Protein AF-A0A9D5CTL7-F1 (afdb_monomer)

Nearest PDB structures (foldseek):
  1ofd-assembly2_B  TM=9.589E-01  e=4.925E-21  Synechocystis sp. PCC 6803
  7mfm-assembly1_G  TM=9.501E-01  e=2.896E-15  Bacillus subtilis
  1ea0-assembly2_B  TM=9.474E-01  e=5.643E-15  Azospirillum brasilense
  6s6s-assembly1_C  TM=9.320E-01  e=2.451E-15  Azospirillum brasilense
  6s6u-assembly1_A  TM=9.274E-01  e=5.049E-15  Azospirillum brasilense

Organism: NCBI:txid325984

pLDDT: mean 92.44, std 8.24, range [33.03, 98.62]

Sequence (257 aa):
MWLVITKTFKNEGVEVLGWRPVPVNTNVVGYYAKETMPNIQQVLVKVPKEENADDIERELYICRKLVEKASKSEVWQDELYFCSLSNQTIVYKGMLRSEVLGQFYLDLKNDLYTSAFAIYHRRYSTNTSPRWPLAQPMRLLGHNGEINTIQGNLNWMQSREATIKSPVWRGRENEIRPYGNPKASDSANLDSAAELLLRSGRSPAEALMLLVPEAYKNHPTLLIKYPEIVDFYDYYKGQMEAWDGPALLLFSISWNS

Secondary structure (DSSP, 8-state):
-HHHHHHHHHHTT-EEEEEEE--B-GGGS-HHHHHTPPP-EEEEEE----SSHHHHHHHHHHHHHHHHHHGGGSTTGGG---S---SS------SS-GGGHHHHBGGGGSTT---S---------S-SS--GGGSS--SSEEEEE--TTHHHHHHHHHHHTTT---GGGTT-TTTS--S--TTS-HHHHHHHHHHHHHHTT--HHHHHHHHS----TT-HHHHHH-HHHHHHHHHHTTTS----SSEEEEE------

Structure (mmCIF, N/CA/C/O backbone):
data_AF-A0A9D5CTL7-F1
#
_entry.id   AF-A0A9D5CTL7-F1
#
loop_
_atom_site.group_PDB
_atom_site.id
_atom_site.type_symbol
_atom_site.label_atom_id
_atom_site.label_alt_id
_atom_site.label_comp_id
_atom_site.label_asym_id
_atom_site.label_entity_id
_atom_site.label_seq_id
_atom_site.pdbx_PDB_ins_code
_atom_site.Cartn_x
_atom_site.Cartn_y
_atom_site.Cartn_z
_atom_site.occupancy
_atom_site.B_iso_or_equiv
_atom_site.auth_seq_id
_atom_site.auth_comp_id
_atom_site.auth_asym_id
_atom_site.auth_atom_id
_atom_site.pdbx_PDB_model_num
ATOM 1 N N . MET A 1 1 ? -5.549 9.317 18.597 1.00 92.81 1 MET A N 1
ATOM 2 C CA . MET A 1 1 ? -5.706 8.638 17.290 1.00 92.81 1 MET A CA 1
ATOM 3 C C . MET A 1 1 ? -6.994 9.023 16.554 1.00 92.81 1 MET A C 1
ATOM 5 O O . MET A 1 1 ? -6.895 9.813 15.626 1.00 92.81 1 MET A O 1
ATOM 9 N N . TRP A 1 2 ? -8.189 8.562 16.960 1.00 94.38 2 TRP A N 1
ATOM 10 C CA . TRP A 1 2 ? -9.452 8.818 16.228 1.00 94.38 2 TRP A CA 1
ATOM 11 C C . TRP A 1 2 ? -9.722 10.286 15.886 1.00 94.38 2 TRP A C 1
ATOM 13 O O . TRP A 1 2 ? -10.087 10.588 14.758 1.00 94.38 2 TRP A O 1
ATOM 23 N N . LEU A 1 3 ? -9.482 11.204 16.827 1.00 95.00 3 LEU A N 1
ATOM 24 C CA . LEU A 1 3 ? -9.669 12.640 16.600 1.00 95.00 3 LEU A CA 1
ATOM 25 C C . LEU A 1 3 ? -8.808 13.184 15.453 1.00 95.00 3 LEU A C 1
ATOM 27 O O . LEU A 1 3 ? -9.296 14.004 14.683 1.00 95.00 3 LEU A O 1
ATOM 31 N N . VAL A 1 4 ? -7.560 12.719 15.318 1.00 96.81 4 VAL A N 1
ATOM 32 C CA . VAL A 1 4 ? -6.673 13.130 14.218 1.00 96.81 4 VAL A CA 1
ATOM 33 C C . VAL A 1 4 ? -7.237 12.637 12.892 1.00 96.81 4 VAL A C 1
ATOM 35 O O . VAL A 1 4 ? -7.364 13.423 11.963 1.00 96.81 4 VAL A O 1
ATOM 38 N N . ILE A 1 5 ? -7.657 11.370 12.830 1.00 97.38 5 ILE A N 1
ATOM 39 C CA . ILE A 1 5 ? -8.213 10.775 11.608 1.00 97.38 5 ILE A CA 1
ATOM 40 C C . ILE A 1 5 ? -9.498 11.499 11.195 1.00 97.38 5 ILE A C 1
ATOM 42 O O . ILE A 1 5 ? -9.590 11.999 10.078 1.00 97.38 5 ILE A O 1
ATOM 46 N N . THR A 1 6 ? -10.458 11.632 12.113 1.00 97.75 6 THR A N 1
ATOM 4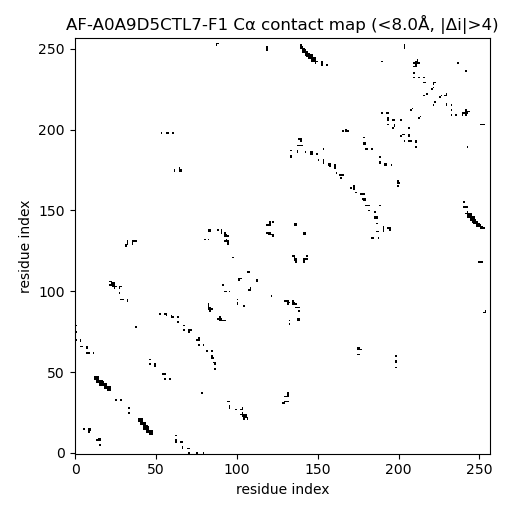7 C CA . THR A 1 6 ? -11.739 12.299 11.846 1.00 97.75 6 THR A CA 1
ATOM 48 C C . THR A 1 6 ? -11.553 13.767 11.468 1.00 97.75 6 THR A C 1
ATOM 50 O O . THR A 1 6 ? -12.227 14.248 10.561 1.00 97.75 6 THR A O 1
ATOM 53 N N . LYS A 1 7 ? -10.642 14.494 12.132 1.00 97.62 7 LYS A N 1
ATOM 54 C CA . LYS A 1 7 ? -10.359 15.898 11.805 1.00 97.62 7 LYS A CA 1
ATOM 55 C C . LYS A 1 7 ? -9.747 16.031 10.413 1.00 97.62 7 LYS A C 1
ATOM 57 O O . LYS A 1 7 ? -10.191 16.888 9.657 1.00 97.62 7 LYS A O 1
ATOM 62 N N . THR A 1 8 ? -8.763 15.197 10.079 1.00 97.56 8 THR A N 1
ATOM 63 C CA . THR A 1 8 ? -8.140 15.212 8.753 1.00 97.56 8 THR A CA 1
ATOM 64 C C . THR A 1 8 ? -9.165 14.890 7.674 1.00 97.56 8 THR A C 1
ATOM 66 O O . THR A 1 8 ? -9.314 15.677 6.752 1.00 97.56 8 THR A O 1
ATOM 69 N N . PHE A 1 9 ? -9.945 13.816 7.825 1.00 97.56 9 PHE A N 1
ATOM 70 C CA . PHE A 1 9 ? -10.954 13.438 6.828 1.00 97.56 9 PHE A CA 1
ATOM 71 C C . PHE A 1 9 ? -12.006 14.536 6.647 1.00 97.56 9 PHE A C 1
ATOM 73 O O . PHE A 1 9 ? -12.317 14.907 5.522 1.00 97.56 9 PHE A O 1
ATOM 80 N N . LYS A 1 10 ? -12.473 15.147 7.743 1.00 96.75 10 LYS A N 1
ATOM 81 C CA . LYS A 1 10 ? -13.414 16.271 7.678 1.00 96.75 10 LYS A CA 1
ATOM 82 C C . LYS A 1 10 ? -12.852 17.473 6.910 1.00 96.75 10 LYS A C 1
ATOM 84 O O . LYS A 1 10 ? -13.604 18.117 6.186 1.00 96.75 10 LYS A O 1
ATOM 89 N N . ASN A 1 11 ? -11.566 17.789 7.074 1.00 96.25 11 ASN A N 1
ATOM 90 C CA . ASN A 1 11 ? -10.921 18.883 6.339 1.00 96.25 11 ASN A CA 1
ATOM 91 C C . ASN A 1 11 ? -10.836 18.600 4.832 1.00 96.25 11 ASN A C 1
ATOM 93 O O . ASN A 1 11 ? -10.922 19.534 4.044 1.00 96.25 11 ASN A O 1
ATOM 97 N N . GLU A 1 12 ? -10.734 17.325 4.458 1.00 95.25 12 GLU A N 1
ATOM 98 C CA . GLU A 1 12 ? -10.764 16.847 3.070 1.00 95.25 12 GLU A CA 1
ATOM 99 C C . GLU A 1 12 ? -12.192 16.633 2.533 1.00 95.25 12 GLU A C 1
ATOM 101 O O . GLU A 1 12 ? -12.392 16.128 1.434 1.00 95.25 12 GLU A O 1
ATOM 106 N N . GLY A 1 13 ? -13.225 16.988 3.306 1.00 95.12 13 GLY A N 1
ATOM 107 C CA . GLY A 1 13 ? -14.622 16.772 2.921 1.00 95.12 13 GLY A CA 1
ATOM 108 C C . GLY A 1 13 ? -15.083 15.310 2.983 1.00 95.12 13 GLY A C 1
ATOM 109 O O . GLY A 1 13 ? -16.226 15.026 2.632 1.00 95.12 13 GLY A O 1
ATOM 110 N N . VAL A 1 14 ? -14.239 14.394 3.468 1.00 96.56 14 VAL A N 1
ATOM 111 C CA . VAL A 1 14 ? -14.562 12.979 3.683 1.00 96.56 14 VAL A CA 1
ATOM 112 C C . VAL A 1 14 ? -15.314 12.813 5.006 1.00 96.56 14 VAL A C 1
ATOM 114 O O . VAL A 1 14 ? -14.811 13.107 6.094 1.00 96.56 14 VAL A O 1
ATOM 117 N N . GLU A 1 15 ? -16.544 12.314 4.927 1.00 96.38 15 GLU A N 1
ATOM 118 C CA . GLU A 1 15 ? -17.406 12.094 6.086 1.00 96.38 15 GLU A CA 1
ATOM 119 C C . GLU A 1 15 ? -17.090 10.740 6.736 1.00 96.38 15 GLU A C 1
ATOM 121 O O . GLU A 1 15 ? -17.144 9.695 6.089 1.00 96.38 15 GLU A O 1
ATOM 126 N N . VAL A 1 16 ? -16.789 10.738 8.036 1.00 97.94 16 VAL A N 1
ATOM 127 C CA . VAL A 1 16 ? -16.662 9.501 8.820 1.00 97.94 16 VAL A CA 1
ATOM 128 C C . VAL A 1 16 ? -18.053 9.048 9.255 1.00 97.94 16 VAL A C 1
ATOM 130 O O . VAL A 1 16 ? -18.669 9.681 10.108 1.00 97.94 16 VAL A O 1
ATOM 133 N N . LEU A 1 17 ? -18.518 7.928 8.703 1.00 97.81 17 LEU A N 1
ATOM 134 C CA . LEU A 1 17 ? -19.814 7.324 9.029 1.00 97.81 17 LEU A CA 1
ATOM 135 C C . LEU A 1 17 ? -19.770 6.563 10.356 1.00 97.81 17 LEU A C 1
ATOM 137 O O . LEU A 1 17 ? -20.762 6.492 11.078 1.00 97.81 17 LEU A O 1
ATOM 141 N N . GLY A 1 18 ? -18.619 5.974 10.681 1.00 97.75 18 GLY A N 1
ATOM 142 C CA . GLY A 1 18 ? -18.452 5.241 11.925 1.00 97.75 18 GLY A CA 1
ATOM 143 C C . GLY A 1 18 ? -17.163 4.440 12.003 1.00 97.75 18 GLY A C 1
ATOM 144 O O . GLY A 1 18 ? -16.413 4.308 11.035 1.00 97.75 18 GLY A O 1
ATOM 145 N N . TRP A 1 19 ? -16.937 3.889 13.192 1.00 98.31 19 TRP A N 1
ATOM 146 C CA . TRP A 1 19 ? -15.825 3.002 13.502 1.00 98.31 19 TRP A CA 1
ATOM 147 C C . TRP A 1 19 ? -16.377 1.638 13.887 1.00 98.31 19 TRP A C 1
ATOM 149 O O . TRP A 1 19 ? -17.253 1.537 14.746 1.00 98.31 19 TRP A O 1
ATOM 159 N N . ARG A 1 20 ? -15.862 0.593 13.249 1.00 98.38 20 ARG A N 1
ATOM 160 C CA . ARG A 1 20 ? -16.235 -0.793 13.504 1.00 98.38 20 ARG A CA 1
ATOM 161 C C . ARG A 1 20 ? -15.033 -1.532 14.092 1.00 98.38 20 ARG A C 1
ATOM 163 O O . ARG A 1 20 ? -14.054 -1.744 13.372 1.00 98.38 20 ARG A O 1
ATOM 170 N N . PRO A 1 21 ? -15.101 -1.980 15.356 1.00 98.44 21 PRO A N 1
ATOM 171 C CA . PRO A 1 21 ? -14.147 -2.947 15.877 1.00 98.44 21 PRO A CA 1
ATOM 172 C C . PRO A 1 21 ? -14.190 -4.217 15.032 1.00 98.44 21 PRO A C 1
ATOM 174 O O . PRO A 1 21 ? -15.265 -4.782 14.816 1.0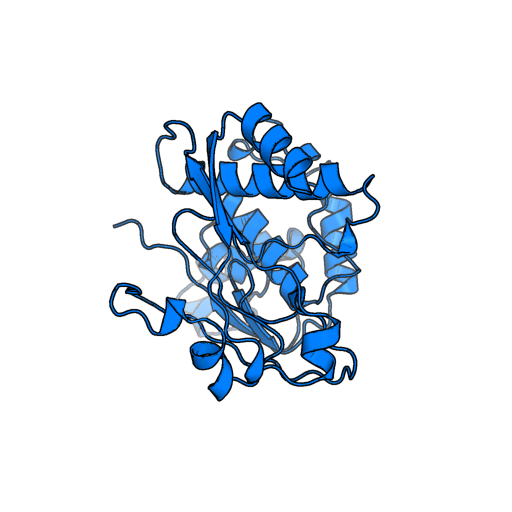0 98.44 21 PRO A O 1
ATOM 177 N N . VAL A 1 22 ? -13.037 -4.661 14.533 1.00 98.56 22 VAL A N 1
ATOM 178 C CA . VAL A 1 22 ? -12.978 -5.885 13.728 1.00 98.56 22 VAL A CA 1
ATOM 179 C C . VAL A 1 22 ? -13.146 -7.088 14.661 1.00 98.56 22 VAL A C 1
ATOM 181 O O . VAL A 1 22 ? -12.393 -7.203 15.632 1.00 98.56 22 VAL A O 1
ATOM 184 N N . PRO A 1 23 ? -14.110 -7.992 14.409 1.00 98.25 23 PRO A N 1
ATOM 185 C CA . PRO A 1 23 ? -14.325 -9.150 15.262 1.00 98.25 23 PRO A CA 1
ATOM 186 C C . PRO A 1 23 ? -13.158 -10.131 15.109 1.00 98.25 23 PRO A C 1
ATOM 188 O O . PRO A 1 23 ? -12.940 -10.717 14.043 1.00 98.25 23 PRO A O 1
ATOM 191 N N . VAL A 1 24 ? -12.403 -10.303 16.196 1.00 98.25 24 VAL A N 1
ATOM 192 C CA . VAL A 1 24 ? -11.202 -11.143 16.236 1.00 98.25 24 VAL A CA 1
ATOM 193 C C . VAL A 1 24 ? -11.238 -12.162 17.370 1.00 98.25 24 VAL A C 1
ATOM 195 O O . VAL A 1 24 ? -11.683 -11.868 18.477 1.00 98.25 24 VAL A O 1
ATOM 198 N N . ASN A 1 25 ? -10.713 -13.358 17.116 1.00 97.56 25 ASN A N 1
ATOM 199 C CA . ASN A 1 25 ? -10.473 -14.374 18.136 1.00 97.56 25 ASN A CA 1
ATOM 200 C C . ASN A 1 25 ? -9.014 -14.311 18.606 1.00 97.56 25 ASN A C 1
ATOM 202 O O . ASN A 1 25 ? -8.117 -14.841 17.956 1.00 97.56 25 ASN A O 1
ATOM 206 N N . THR A 1 26 ? -8.752 -13.692 19.755 1.00 96.50 26 THR A N 1
ATOM 207 C CA . THR A 1 26 ? -7.377 -13.526 20.262 1.00 96.50 26 THR A CA 1
ATOM 208 C C . THR A 1 26 ? -6.783 -14.794 20.882 1.00 96.50 26 THR A C 1
ATOM 210 O O . THR A 1 26 ? -5.581 -14.832 21.145 1.00 96.50 26 THR A O 1
ATOM 213 N N . ASN A 1 27 ? -7.579 -15.851 21.086 1.00 96.12 27 ASN A N 1
ATOM 214 C CA . ASN A 1 27 ? -7.114 -17.102 21.698 1.00 96.12 27 ASN A CA 1
ATOM 215 C C . ASN A 1 27 ? -6.183 -17.906 20.784 1.00 96.12 27 ASN A C 1
ATOM 217 O O . ASN A 1 27 ? -5.423 -18.741 21.263 1.00 96.12 27 ASN A O 1
ATOM 221 N N . VAL A 1 28 ? -6.222 -17.650 19.474 1.00 95.31 28 VAL A N 1
ATOM 222 C CA . VAL A 1 28 ? -5.369 -18.338 18.491 1.00 95.31 28 VAL A CA 1
ATOM 223 C C . VAL A 1 28 ? -4.045 -17.609 18.228 1.00 95.31 28 VAL A C 1
ATOM 225 O O . VAL A 1 28 ? -3.214 -18.084 17.452 1.00 95.31 28 VAL A O 1
ATOM 228 N N . VAL A 1 29 ? -3.833 -16.449 18.858 1.00 93.88 29 VAL A N 1
ATOM 229 C CA . VAL A 1 29 ? -2.634 -15.622 18.680 1.00 93.88 29 VAL A CA 1
ATOM 230 C C . VAL A 1 29 ? -1.527 -16.123 19.604 1.00 93.88 29 VAL A C 1
ATOM 232 O O . VAL A 1 29 ? -1.727 -16.265 20.808 1.00 93.88 29 VAL A O 1
ATOM 235 N N . GLY A 1 30 ? -0.340 -16.377 19.048 1.00 92.00 30 GLY A N 1
ATOM 236 C CA . GLY A 1 30 ? 0.824 -16.770 19.844 1.00 92.00 30 GLY A CA 1
ATOM 237 C C . GLY A 1 30 ? 1.272 -15.658 20.798 1.00 92.00 30 GLY A C 1
ATOM 238 O O . GLY A 1 30 ? 1.132 -14.480 20.474 1.00 92.00 30 GLY A O 1
ATOM 239 N N . TYR A 1 31 ? 1.858 -16.036 21.938 1.00 91.25 31 TYR A N 1
ATOM 240 C CA . TYR A 1 31 ? 2.246 -15.131 23.032 1.00 91.25 31 TYR A CA 1
ATOM 241 C C . TYR A 1 31 ? 2.927 -13.838 22.551 1.00 91.25 31 TYR A C 1
ATOM 243 O O . TYR A 1 31 ? 2.379 -12.755 22.722 1.00 91.25 31 TYR A O 1
ATOM 251 N N . TYR A 1 32 ? 4.053 -13.942 21.837 1.00 90.69 32 TYR A N 1
ATOM 252 C CA . TYR A 1 32 ? 4.797 -12.763 21.376 1.00 90.69 32 TYR A CA 1
ATOM 253 C C . TYR A 1 32 ? 4.019 -11.882 20.392 1.00 90.69 32 TYR A C 1
ATOM 255 O O . TYR A 1 32 ? 4.174 -10.667 20.403 1.00 90.69 32 TYR A O 1
ATOM 263 N N . ALA A 1 33 ? 3.185 -12.472 19.528 1.00 91.81 33 ALA A N 1
ATOM 264 C CA . ALA A 1 33 ? 2.356 -11.697 18.607 1.00 91.81 33 ALA A CA 1
ATOM 265 C C . ALA A 1 33 ? 1.232 -10.963 19.349 1.00 91.81 33 ALA A C 1
ATOM 267 O O . ALA A 1 33 ? 0.833 -9.882 18.923 1.00 91.81 33 ALA A O 1
ATOM 268 N N . LYS A 1 34 ? 0.743 -11.535 20.455 1.00 93.94 34 LYS A N 1
ATOM 269 C CA . LYS A 1 34 ? -0.285 -10.938 21.307 1.00 93.94 34 LYS A CA 1
ATOM 270 C C . LYS A 1 34 ? 0.237 -9.708 22.053 1.00 93.94 34 LYS A C 1
ATOM 272 O O . LYS A 1 34 ? -0.483 -8.721 22.115 1.00 93.94 34 LYS A O 1
ATOM 277 N N . GLU A 1 35 ? 1.489 -9.732 22.514 1.00 93.50 35 GLU A N 1
ATOM 278 C CA . GLU A 1 35 ? 2.142 -8.590 23.183 1.00 93.50 35 GLU A CA 1
ATOM 279 C C . GLU A 1 35 ? 2.210 -7.330 22.305 1.00 93.50 35 GLU A C 1
ATOM 281 O O . GLU A 1 35 ? 2.133 -6.215 22.808 1.00 93.50 35 GLU A O 1
ATOM 286 N N . THR A 1 36 ? 2.337 -7.494 20.984 1.00 93.00 36 THR A N 1
ATOM 287 C CA . THR A 1 36 ? 2.395 -6.375 20.025 1.00 93.00 36 THR A CA 1
ATOM 288 C C . THR A 1 36 ? 1.118 -6.219 19.202 1.00 93.00 36 THR A C 1
ATOM 290 O O . THR A 1 36 ? 1.118 -5.511 18.191 1.00 93.00 36 THR A O 1
ATOM 293 N N . MET A 1 37 ? 0.034 -6.903 19.590 1.00 95.25 37 MET A N 1
ATOM 294 C CA . MET A 1 37 ? -1.223 -6.895 18.848 1.00 95.25 37 MET A CA 1
ATOM 295 C C . MET A 1 37 ? -1.875 -5.506 18.894 1.00 95.25 37 MET A C 1
ATOM 297 O O . MET A 1 37 ? -2.169 -5.010 19.982 1.00 95.25 37 MET A O 1
ATOM 301 N N . PRO A 1 38 ? -2.152 -4.881 17.734 1.00 96.00 38 PRO A N 1
ATOM 302 C CA . PRO A 1 38 ? -2.818 -3.590 17.706 1.00 96.00 38 PRO A CA 1
ATOM 303 C C . PRO A 1 38 ? -4.314 -3.732 18.007 1.00 96.00 38 PRO A C 1
ATOM 305 O O . PRO A 1 38 ? -4.916 -4.793 17.821 1.00 96.00 38 PRO A O 1
ATOM 308 N N . ASN A 1 39 ? -4.944 -2.620 18.381 1.00 96.38 39 ASN A N 1
ATOM 309 C CA . ASN A 1 39 ? -6.393 -2.501 18.282 1.00 96.38 39 ASN A CA 1
ATOM 310 C C . ASN A 1 39 ? -6.785 -2.381 16.799 1.00 96.38 39 ASN A C 1
ATOM 312 O O . ASN A 1 39 ? -6.400 -1.422 16.130 1.00 96.38 39 ASN A O 1
ATOM 316 N N . ILE A 1 40 ? -7.536 -3.356 16.285 1.00 98.31 40 ILE A N 1
ATOM 317 C CA . ILE A 1 40 ? -7.899 -3.433 14.867 1.00 98.31 40 ILE A CA 1
ATOM 318 C C . ILE A 1 40 ? -9.305 -2.864 14.677 1.00 98.31 40 ILE A C 1
ATOM 320 O O . ILE A 1 40 ? -10.294 -3.403 15.176 1.00 98.31 40 ILE A O 1
ATOM 324 N N . GLN A 1 41 ? -9.387 -1.767 13.931 1.00 98.19 41 GLN A N 1
ATOM 325 C CA . GLN A 1 41 ? -10.620 -1.032 13.669 1.00 98.19 41 GLN A CA 1
ATOM 326 C C . GLN A 1 41 ? -10.763 -0.784 12.167 1.00 98.19 41 GLN A C 1
ATOM 328 O O . GLN A 1 41 ? -9.777 -0.533 11.475 1.00 98.19 41 GLN A O 1
ATOM 333 N N . GLN A 1 42 ? -11.997 -0.805 11.678 1.00 98.62 42 GLN A N 1
ATOM 334 C CA . GLN A 1 42 ? -12.367 -0.315 10.355 1.00 98.62 42 GLN A CA 1
ATOM 335 C C . GLN A 1 42 ? -13.019 1.054 10.497 1.00 98.62 42 GLN A C 1
ATOM 337 O O . GLN A 1 42 ? -13.922 1.233 11.313 1.00 98.62 42 GLN A O 1
ATOM 342 N N . VAL A 1 43 ? -12.573 2.012 9.691 1.00 98.31 43 VAL A N 1
ATOM 343 C CA . VAL A 1 43 ? -13.262 3.291 9.522 1.00 98.31 43 VAL A CA 1
ATOM 344 C C . VAL A 1 43 ? -14.127 3.207 8.274 1.00 98.31 43 VAL A C 1
ATOM 346 O O . VAL A 1 43 ? -13.641 2.854 7.201 1.00 98.31 43 VAL A O 1
ATOM 349 N N . LEU A 1 44 ? -15.415 3.498 8.424 1.00 98.25 44 LEU A N 1
ATOM 350 C CA . LEU A 1 44 ? -16.349 3.608 7.313 1.00 98.25 44 LEU A CA 1
ATOM 351 C C . LEU A 1 44 ? -16.457 5.078 6.945 1.00 98.25 44 LEU A C 1
ATOM 353 O O . LEU A 1 44 ? -16.739 5.917 7.804 1.00 98.25 44 LEU A O 1
ATOM 357 N N . VAL A 1 45 ? -16.216 5.382 5.676 1.00 97.06 45 VAL A N 1
ATOM 358 C CA . VAL A 1 45 ? -16.200 6.754 5.182 1.00 97.06 45 VAL A CA 1
ATOM 359 C C . VAL A 1 45 ? -17.089 6.912 3.969 1.00 97.06 45 VAL A C 1
ATOM 361 O O . VAL A 1 45 ? -17.263 5.987 3.177 1.00 97.06 45 VAL A O 1
ATOM 364 N N . LYS A 1 46 ? -17.617 8.117 3.816 1.00 95.06 46 LYS A N 1
ATOM 365 C CA . LYS A 1 46 ? -18.275 8.578 2.609 1.00 95.06 46 LYS A CA 1
ATOM 366 C C . LYS A 1 46 ? -17.407 9.669 2.004 1.00 95.06 46 LYS A C 1
ATOM 368 O O . LYS A 1 46 ? -17.245 10.744 2.579 1.00 95.06 46 LYS A O 1
ATOM 373 N N . VAL A 1 47 ? -16.836 9.358 0.851 1.00 92.44 47 VAL A N 1
ATOM 374 C CA . VAL A 1 47 ? -16.116 10.331 0.030 1.00 92.44 47 VAL A CA 1
ATOM 375 C C . VAL A 1 47 ? -17.169 11.178 -0.701 1.00 92.44 47 VAL A C 1
ATOM 377 O O . VAL A 1 47 ? -18.202 10.625 -1.107 1.00 92.44 47 VAL A O 1
ATOM 380 N N . PRO A 1 48 ? -16.989 12.508 -0.814 1.00 83.50 48 PRO A N 1
ATOM 381 C CA . PRO A 1 48 ? -17.865 13.352 -1.620 1.00 83.50 48 PRO A CA 1
ATOM 382 C C . PRO A 1 48 ? -17.925 12.836 -3.063 1.00 83.50 48 PRO A C 1
ATOM 384 O O . PRO A 1 48 ? -17.146 11.979 -3.468 1.00 83.50 48 PRO A O 1
ATOM 387 N N . LYS A 1 49 ? -18.927 13.286 -3.820 1.00 71.06 49 LYS A N 1
ATOM 388 C CA . LYS A 1 49 ? -19.239 12.732 -5.141 1.00 71.06 49 LYS A CA 1
ATOM 389 C C . LYS A 1 49 ? -18.108 13.035 -6.138 1.00 71.06 49 LYS A C 1
ATOM 391 O O . LYS A 1 49 ? -18.151 14.058 -6.809 1.00 71.06 49 LYS A O 1
ATOM 396 N N . GLU A 1 50 ? -17.128 12.143 -6.204 1.00 71.81 50 GLU A N 1
ATOM 397 C CA . GLU A 1 50 ? -16.064 12.122 -7.206 1.00 71.81 50 GLU A CA 1
ATOM 398 C C . GLU A 1 50 ? -16.545 11.426 -8.487 1.00 71.81 50 GLU A C 1
ATOM 400 O O . GLU A 1 50 ? -17.503 10.645 -8.473 1.00 71.81 50 GLU A O 1
ATOM 405 N N . GLU A 1 51 ? -15.904 11.740 -9.611 1.00 70.25 51 GLU A N 1
ATOM 406 C CA . GLU A 1 51 ? -16.381 11.359 -10.945 1.00 70.25 51 GLU A CA 1
ATOM 407 C C . GLU A 1 51 ? -16.140 9.878 -11.272 1.00 70.25 51 GLU A C 1
ATOM 409 O O . GLU A 1 51 ? -16.940 9.267 -11.982 1.00 70.25 51 GLU A O 1
ATOM 414 N N . ASN A 1 52 ? -15.060 9.288 -10.750 1.00 85.44 52 ASN A N 1
ATOM 415 C CA . ASN A 1 52 ? -14.674 7.903 -11.021 1.00 85.44 52 ASN A CA 1
ATOM 416 C C . ASN A 1 52 ? -13.954 7.243 -9.827 1.00 85.44 52 ASN A C 1
ATOM 418 O O . ASN A 1 52 ? -13.620 7.877 -8.824 1.00 85.44 52 ASN A O 1
ATOM 422 N N . ALA A 1 53 ? -13.723 5.933 -9.939 1.00 87.62 53 ALA A N 1
ATOM 423 C CA . ALA A 1 53 ? -13.085 5.133 -8.898 1.00 87.62 53 ALA A CA 1
ATOM 424 C C . ALA A 1 53 ? -11.633 5.558 -8.602 1.00 87.62 53 ALA A C 1
ATOM 426 O O . ALA A 1 53 ? -11.214 5.504 -7.447 1.00 87.62 53 ALA A O 1
ATOM 427 N N . ASP A 1 54 ? -10.883 6.021 -9.605 1.00 88.69 54 ASP A N 1
ATOM 428 C CA . ASP A 1 54 ? -9.495 6.463 -9.425 1.00 88.69 54 ASP A CA 1
ATOM 429 C C . ASP A 1 54 ? -9.410 7.768 -8.628 1.00 88.69 54 ASP A C 1
ATOM 431 O O . ASP A 1 54 ? -8.491 7.938 -7.825 1.00 88.69 54 ASP A O 1
ATOM 435 N N . ASP A 1 55 ? -10.378 8.668 -8.804 1.00 90.56 55 ASP A N 1
ATOM 436 C CA . ASP A 1 55 ? -10.487 9.905 -8.032 1.00 90.56 55 ASP A CA 1
ATOM 437 C C . ASP A 1 55 ? -10.793 9.618 -6.559 1.00 90.56 55 ASP A C 1
ATOM 439 O O . ASP A 1 55 ? -10.105 10.145 -5.682 1.00 90.56 55 ASP A O 1
ATOM 443 N N . ILE A 1 56 ? -11.727 8.698 -6.282 1.00 93.44 56 ILE A N 1
ATOM 444 C CA . ILE A 1 56 ? -12.018 8.238 -4.913 1.00 93.44 56 ILE A CA 1
ATOM 445 C C . ILE A 1 56 ? -10.757 7.664 -4.266 1.00 93.44 56 ILE A C 1
ATOM 447 O O . ILE A 1 56 ? -10.406 8.009 -3.137 1.00 93.44 56 ILE A O 1
ATOM 451 N N . GLU A 1 57 ? -10.048 6.789 -4.972 1.00 93.88 57 GLU A N 1
ATOM 452 C CA . GLU A 1 57 ? -8.847 6.167 -4.436 1.00 93.88 57 GLU A CA 1
ATOM 453 C C . GLU A 1 57 ? -7.693 7.161 -4.237 1.00 93.88 57 GLU A C 1
ATOM 455 O O . GLU A 1 57 ? -6.903 7.015 -3.298 1.00 93.88 57 GLU A O 1
ATOM 460 N N . ARG A 1 58 ? -7.580 8.180 -5.097 1.00 93.88 58 ARG A N 1
ATOM 461 C CA . ARG A 1 58 ? -6.599 9.258 -4.939 1.00 93.88 58 ARG A CA 1
ATOM 462 C C . ARG A 1 58 ? -6.913 10.112 -3.718 1.00 93.88 58 ARG A C 1
ATOM 464 O O . ARG A 1 58 ? -5.991 10.435 -2.970 1.00 93.88 58 ARG A O 1
ATOM 471 N N . GLU A 1 59 ? -8.183 10.419 -3.480 1.00 94.56 59 GLU A N 1
ATOM 472 C CA . GLU A 1 59 ? -8.611 11.161 -2.294 1.00 94.56 59 GLU A CA 1
ATOM 473 C C . GLU A 1 59 ? -8.317 10.368 -1.011 1.00 94.56 59 GLU A C 1
ATOM 475 O O . GLU A 1 59 ? -7.699 10.876 -0.076 1.00 94.56 59 GLU A O 1
ATOM 480 N N . LEU A 1 60 ? -8.628 9.068 -0.993 1.00 96.44 60 LEU A N 1
ATOM 481 C CA . LEU A 1 60 ? -8.295 8.189 0.133 1.00 96.44 60 LEU A CA 1
ATOM 482 C C . LEU A 1 60 ? -6.777 8.056 0.351 1.00 96.44 60 LEU A C 1
ATOM 484 O O . LEU A 1 60 ? -6.317 8.041 1.498 1.00 96.44 60 LEU A O 1
ATOM 488 N N . TYR A 1 61 ? -5.982 8.017 -0.724 1.00 96.69 61 TYR A N 1
ATOM 489 C CA . TYR A 1 61 ? -4.521 8.072 -0.640 1.00 96.69 61 TYR A CA 1
ATOM 490 C C . TYR A 1 61 ? -4.049 9.372 0.027 1.00 96.69 61 TYR A C 1
ATOM 492 O O . TYR A 1 61 ? -3.280 9.313 0.989 1.00 96.69 61 TYR A O 1
ATOM 500 N N . ILE A 1 62 ? -4.546 10.532 -0.417 1.00 96.75 62 ILE A N 1
ATOM 501 C CA . ILE A 1 62 ? -4.195 11.840 0.153 1.00 96.75 62 ILE A CA 1
ATOM 502 C C . ILE A 1 62 ? -4.588 11.905 1.630 1.00 96.75 62 ILE A C 1
ATOM 504 O O . ILE A 1 62 ? -3.738 12.193 2.476 1.00 96.75 62 ILE A O 1
ATOM 508 N N . CYS A 1 63 ? -5.828 11.545 1.959 1.00 97.19 63 CYS A N 1
ATOM 509 C CA . CYS A 1 63 ? -6.326 11.464 3.328 1.00 97.19 63 CYS A CA 1
ATOM 510 C C . CYS A 1 63 ? -5.397 10.629 4.222 1.00 97.19 63 CYS A C 1
ATOM 512 O O . CYS A 1 63 ? -5.012 11.067 5.309 1.00 97.19 63 CYS A O 1
ATOM 514 N N . ARG A 1 64 ? -4.971 9.445 3.761 1.00 97.31 64 ARG A N 1
ATOM 515 C CA . ARG A 1 64 ? -4.029 8.598 4.506 1.00 97.31 64 ARG A CA 1
ATOM 516 C C . ARG A 1 64 ? -2.673 9.278 4.701 1.00 97.31 64 ARG A C 1
ATOM 518 O O . ARG A 1 64 ? -2.174 9.287 5.827 1.00 97.31 64 ARG A O 1
ATOM 525 N N . LYS A 1 65 ? -2.090 9.881 3.658 1.00 97.31 65 LYS A N 1
ATOM 526 C CA . LYS A 1 65 ? -0.808 10.608 3.761 1.00 97.31 65 LYS A CA 1
ATOM 527 C C . LYS A 1 65 ? -0.894 11.795 4.723 1.00 97.31 65 LYS A C 1
ATOM 529 O O . LYS A 1 65 ? 0.025 12.015 5.512 1.00 97.31 65 LYS A O 1
ATOM 534 N N . LEU A 1 66 ? -2.005 12.525 4.715 1.00 97.50 66 LEU A N 1
ATOM 535 C CA . LEU A 1 66 ? -2.241 13.641 5.627 1.00 97.50 66 LEU A CA 1
ATOM 536 C C . LEU A 1 66 ? -2.393 13.185 7.075 1.00 97.50 66 LEU A C 1
ATOM 538 O O . LEU A 1 66 ? -1.856 13.834 7.970 1.00 97.50 66 LEU A O 1
ATOM 542 N N . VAL A 1 67 ? -3.071 12.061 7.320 1.00 97.69 67 VAL A N 1
ATOM 543 C CA . VAL A 1 67 ? -3.141 11.468 8.660 1.00 97.69 67 VAL A CA 1
ATOM 544 C C . VAL A 1 67 ? -1.751 11.032 9.127 1.00 97.69 67 VAL A C 1
ATOM 546 O O . VAL A 1 67 ? -1.364 11.393 10.235 1.00 97.69 67 VAL A O 1
ATOM 549 N N . GLU A 1 68 ? -0.982 10.322 8.292 1.00 95.25 68 GLU A N 1
ATOM 550 C CA . GLU A 1 68 ? 0.405 9.919 8.594 1.00 95.25 68 GLU A CA 1
ATOM 551 C C . GLU A 1 68 ? 1.292 11.134 8.922 1.00 95.25 68 GLU A C 1
ATOM 553 O O . GLU A 1 68 ? 2.157 11.082 9.797 1.00 95.25 68 GLU A O 1
ATOM 558 N N . LYS A 1 69 ? 1.088 12.257 8.224 1.00 95.19 69 LYS A N 1
ATOM 559 C CA . LYS A 1 69 ? 1.811 13.508 8.468 1.00 95.19 69 LYS A CA 1
ATOM 560 C C . LYS A 1 69 ? 1.369 14.175 9.770 1.00 95.19 69 LYS A C 1
ATOM 562 O O . LYS A 1 69 ? 2.225 14.598 10.543 1.00 95.19 69 LYS A O 1
ATOM 567 N N . ALA A 1 70 ? 0.063 14.248 10.017 1.00 95.62 70 ALA A N 1
ATOM 568 C CA . ALA A 1 70 ? -0.511 14.836 11.223 1.00 95.62 70 ALA A CA 1
ATOM 569 C C . ALA A 1 70 ? -0.173 14.028 12.484 1.00 95.62 70 ALA A C 1
ATOM 571 O O . ALA A 1 70 ? -0.033 14.609 13.554 1.00 95.62 70 ALA A O 1
ATOM 572 N N . SER A 1 71 ? 0.018 12.709 12.370 1.00 95.44 71 SER A N 1
ATOM 573 C CA . SER A 1 71 ? 0.408 11.874 13.506 1.00 95.44 71 SER A CA 1
ATOM 574 C C . SER A 1 71 ? 1.865 12.053 13.930 1.00 95.44 71 SER A C 1
ATOM 576 O O . SER A 1 71 ? 2.209 11.608 15.012 1.00 95.44 71 SER A O 1
ATOM 578 N N . LYS A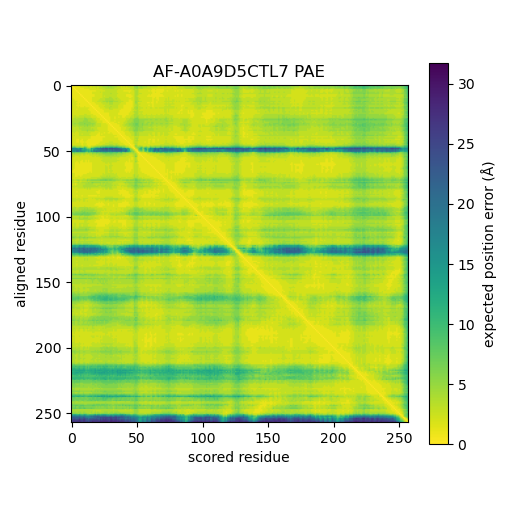 1 72 ? 2.737 12.706 13.145 1.00 92.62 72 LYS A N 1
ATOM 579 C CA . LYS A 1 72 ? 4.172 12.835 13.485 1.00 92.62 72 LYS A CA 1
ATOM 580 C C . LYS A 1 72 ? 4.446 13.549 14.812 1.00 92.62 72 LYS A C 1
ATOM 582 O O . LYS A 1 72 ? 5.482 13.315 15.427 1.00 92.62 72 LYS A O 1
ATOM 587 N N . SER A 1 73 ? 3.548 14.438 15.235 1.00 92.12 73 SER A N 1
ATOM 588 C CA . SER A 1 73 ? 3.634 15.142 16.521 1.00 92.12 73 SER A CA 1
ATOM 589 C C . SER A 1 73 ? 3.039 14.354 17.690 1.00 92.12 73 SER A C 1
ATOM 591 O O . SER A 1 73 ? 3.060 14.830 18.821 1.00 92.12 73 SER A O 1
ATOM 593 N N . GLU A 1 74 ? 2.478 13.175 17.434 1.00 96.06 74 GLU A N 1
ATOM 594 C CA . GLU A 1 74 ? 1.740 12.393 18.415 1.00 96.06 74 GLU A CA 1
ATOM 595 C C . GLU A 1 74 ? 2.621 11.304 19.036 1.00 96.06 74 GLU A C 1
ATOM 597 O O . GLU A 1 74 ? 3.393 10.631 18.354 1.00 96.06 74 GLU A O 1
ATOM 602 N N . VAL A 1 75 ? 2.454 11.066 20.338 1.00 95.50 75 VAL A N 1
ATOM 603 C CA . VAL A 1 75 ? 3.216 10.034 21.071 1.00 95.50 75 VAL A CA 1
ATOM 604 C C . VAL A 1 75 ? 2.947 8.611 20.569 1.00 95.50 75 VAL A C 1
ATOM 606 O O . VAL A 1 75 ? 3.806 7.746 20.677 1.00 95.50 75 VAL A O 1
ATOM 609 N N . TRP A 1 76 ? 1.771 8.382 19.983 1.00 94.25 76 TRP A N 1
ATOM 610 C CA . TRP A 1 76 ? 1.307 7.092 19.467 1.00 94.25 76 TRP A CA 1
ATOM 611 C C . TRP A 1 76 ? 1.603 6.905 17.966 1.00 94.25 76 TRP A C 1
ATOM 613 O O . TRP A 1 76 ? 1.064 5.992 17.345 1.00 94.25 76 TRP A O 1
ATOM 623 N N . GLN A 1 77 ? 2.427 7.762 17.345 1.00 93.12 77 GLN A N 1
ATOM 624 C CA . GLN A 1 77 ? 2.649 7.750 15.889 1.00 93.12 77 GLN A CA 1
ATOM 625 C C . GLN A 1 77 ? 3.081 6.385 15.334 1.00 93.12 77 GLN A C 1
ATOM 627 O O . GLN A 1 77 ? 2.619 5.983 14.270 1.00 93.12 77 GLN A O 1
ATOM 632 N N . ASP A 1 78 ? 3.932 5.662 16.068 1.00 90.00 78 ASP A N 1
ATOM 633 C CA . ASP A 1 78 ? 4.486 4.374 15.640 1.00 90.00 78 ASP A CA 1
ATOM 634 C C . ASP A 1 78 ? 3.483 3.213 15.817 1.00 90.00 78 ASP A C 1
ATOM 636 O O . ASP A 1 78 ? 3.729 2.104 15.337 1.00 90.00 78 ASP A O 1
ATOM 640 N N . GLU A 1 79 ? 2.344 3.464 16.474 1.00 92.12 79 GLU A N 1
ATOM 641 C CA . GLU A 1 79 ? 1.244 2.510 16.669 1.00 92.12 79 GLU A CA 1
ATOM 642 C C . GLU A 1 79 ? 0.171 2.616 15.574 1.00 92.12 79 GLU A C 1
ATOM 644 O O . GLU A 1 79 ? -0.629 1.696 15.390 1.00 92.12 79 GLU A O 1
ATOM 649 N N . LEU A 1 80 ? 0.138 3.727 14.828 1.00 95.25 80 LEU A N 1
ATOM 650 C CA . LEU A 1 80 ? -0.818 3.934 13.746 1.00 95.25 80 LEU A CA 1
ATOM 651 C C . LEU A 1 80 ? -0.332 3.266 12.454 1.00 95.25 80 LEU A C 1
ATOM 653 O O . LEU A 1 80 ? 0.727 3.591 11.920 1.00 95.25 80 LEU A O 1
ATOM 657 N N . TYR A 1 81 ? -1.166 2.400 11.880 1.00 95.88 81 TYR A N 1
ATOM 658 C CA . TYR A 1 81 ? -0.912 1.829 10.563 1.00 95.88 81 TYR A CA 1
ATOM 659 C C . TYR A 1 81 ? -2.210 1.532 9.811 1.00 95.88 81 TYR A C 1
ATOM 661 O O . TYR A 1 81 ? -3.068 0.794 10.290 1.00 95.88 81 TYR A O 1
ATOM 669 N N . PHE A 1 82 ? -2.323 2.055 8.591 1.00 97.19 82 PHE A N 1
ATOM 670 C CA . PHE A 1 82 ? -3.385 1.681 7.660 1.00 97.19 82 PHE A CA 1
ATOM 671 C C . PHE A 1 82 ? -2.928 0.492 6.809 1.00 97.19 82 PHE A C 1
ATOM 673 O O . PHE A 1 82 ? -2.040 0.640 5.959 1.00 97.19 82 PHE A O 1
ATOM 680 N N . CYS A 1 83 ? -3.549 -0.675 7.015 1.00 97.62 83 CYS A N 1
ATOM 681 C CA . CYS A 1 83 ? -3.370 -1.842 6.143 1.00 97.62 83 CYS A CA 1
ATOM 682 C C . CYS A 1 83 ? -3.868 -1.551 4.726 1.00 97.62 83 CYS A C 1
ATOM 684 O O . CYS A 1 83 ? -3.179 -1.859 3.762 1.00 97.62 83 CYS A O 1
ATOM 686 N N . SER A 1 84 ? -5.030 -0.912 4.633 1.00 97.56 84 SER A N 1
ATOM 687 C CA . SER A 1 84 ? -5.674 -0.445 3.410 1.00 97.56 84 SER A CA 1
ATOM 688 C C . SER A 1 84 ? -6.624 0.702 3.764 1.00 97.56 84 SER A C 1
ATOM 690 O O . SER A 1 84 ? -7.153 0.747 4.876 1.00 97.56 84 SER A O 1
ATOM 692 N N . LEU A 1 85 ? -6.845 1.617 2.825 1.00 97.38 85 LEU A N 1
ATOM 693 C CA . LEU A 1 85 ? -7.919 2.609 2.864 1.00 97.38 85 LEU A CA 1
ATOM 694 C C . LEU A 1 85 ? -8.353 2.824 1.413 1.00 97.38 85 LEU A C 1
ATOM 696 O O . LEU A 1 85 ? -7.669 3.517 0.669 1.00 97.38 85 LEU A O 1
ATOM 700 N N . SER A 1 86 ? -9.405 2.120 1.005 1.00 95.62 86 SER A N 1
ATOM 701 C CA . SER A 1 86 ? -9.825 1.983 -0.391 1.00 95.62 86 SER A CA 1
ATOM 702 C C . SER A 1 86 ? -11.316 1.637 -0.447 1.00 95.62 86 SER A C 1
ATOM 704 O O . SER A 1 86 ? -11.845 1.050 0.501 1.00 95.62 86 SER A O 1
ATOM 706 N N . ASN A 1 87 ? -11.987 1.990 -1.546 1.00 92.75 87 ASN A N 1
ATOM 707 C CA . ASN A 1 87 ? -13.355 1.555 -1.839 1.00 92.75 87 ASN A CA 1
ATOM 708 C C . ASN A 1 87 ? -13.417 0.207 -2.586 1.00 92.75 87 ASN A C 1
ATOM 710 O O . ASN A 1 87 ? -14.504 -0.334 -2.768 1.00 92.75 87 ASN A O 1
ATOM 714 N N . GLN A 1 88 ? -12.270 -0.332 -3.004 1.00 91.94 88 GLN A N 1
ATOM 715 C CA . GLN A 1 88 ? -12.156 -1.541 -3.828 1.00 91.94 88 GLN A CA 1
ATOM 716 C C . GLN A 1 88 ? -11.425 -2.683 -3.124 1.00 91.94 88 GLN A C 1
ATOM 718 O O . GLN A 1 88 ? -11.693 -3.849 -3.403 1.00 91.94 88 GLN A O 1
ATOM 723 N N . THR A 1 89 ? -10.479 -2.363 -2.239 1.00 94.12 89 THR A N 1
ATOM 724 C CA . THR A 1 89 ? -9.585 -3.355 -1.633 1.00 94.12 89 THR A CA 1
ATOM 725 C C . THR A 1 89 ? -9.570 -3.239 -0.116 1.00 94.12 89 THR A C 1
ATOM 727 O O . THR A 1 89 ? -9.416 -2.157 0.451 1.00 94.12 89 THR A O 1
ATOM 730 N N . ILE A 1 90 ? -9.653 -4.385 0.560 1.00 97.25 90 ILE A N 1
ATOM 731 C CA . ILE A 1 90 ? -9.458 -4.485 2.005 1.00 97.25 90 ILE A CA 1
ATOM 732 C C . ILE A 1 90 ? -8.413 -5.550 2.330 1.00 97.25 90 ILE A C 1
ATOM 734 O O . ILE A 1 90 ? -8.435 -6.648 1.779 1.00 97.25 90 ILE A O 1
ATOM 738 N N . VAL A 1 91 ? -7.490 -5.232 3.239 1.00 97.94 91 VAL A N 1
ATOM 739 C CA . VAL A 1 91 ? -6.381 -6.124 3.599 1.00 97.94 91 VAL A CA 1
ATOM 740 C C . VAL A 1 91 ? -6.540 -6.634 5.027 1.00 97.94 91 VAL A C 1
ATOM 742 O O . VAL A 1 91 ? -6.381 -5.888 5.995 1.00 97.94 91 VAL A O 1
ATOM 745 N N . TYR A 1 92 ? -6.776 -7.940 5.155 1.00 98.06 92 TYR A N 1
ATOM 746 C CA . TYR A 1 92 ? -6.729 -8.670 6.421 1.00 98.06 92 TYR A CA 1
ATOM 747 C C . TYR A 1 92 ? -5.381 -9.379 6.561 1.00 98.06 92 TYR A C 1
ATOM 749 O O . TYR A 1 92 ? -5.097 -10.355 5.870 1.00 98.06 92 TYR A O 1
ATOM 757 N N . LYS A 1 93 ? -4.535 -8.891 7.471 1.00 97.06 93 LYS A N 1
ATOM 758 C CA . LYS A 1 93 ? -3.192 -9.440 7.713 1.00 97.06 93 LYS A CA 1
ATOM 759 C C . LYS A 1 93 ? -2.811 -9.395 9.185 1.00 97.06 93 LYS A C 1
ATOM 761 O O . LYS A 1 93 ? -3.432 -8.681 9.966 1.00 97.06 93 LYS A O 1
ATOM 766 N N . GLY A 1 94 ? -1.783 -10.137 9.576 1.00 94.69 94 GLY A N 1
ATOM 767 C CA . GLY A 1 94 ? -1.281 -10.112 10.948 1.00 94.69 94 GLY A CA 1
ATOM 768 C C . GLY A 1 94 ? -0.087 -11.030 11.166 1.00 94.69 94 GLY A C 1
ATOM 769 O O . GLY A 1 94 ? 0.298 -11.792 10.277 1.00 94.69 94 GLY A O 1
ATOM 770 N N . MET A 1 95 ? 0.487 -10.978 12.370 1.00 92.06 95 MET A N 1
ATOM 771 C CA . MET A 1 95 ? 1.597 -11.849 12.785 1.00 92.06 95 MET A CA 1
ATOM 772 C C . MET A 1 95 ? 1.086 -13.230 13.203 1.00 92.06 95 MET A C 1
ATOM 774 O O . MET A 1 95 ? 1.185 -13.638 14.356 1.00 92.06 95 MET A O 1
ATOM 778 N N . LEU A 1 96 ? 0.504 -13.947 12.246 1.00 91.44 96 LEU A N 1
ATOM 779 C CA . LEU A 1 96 ? -0.186 -15.218 12.455 1.00 91.44 96 LEU A CA 1
ATOM 780 C C . LEU A 1 96 ? 0.421 -16.299 11.563 1.00 91.44 96 LEU A C 1
ATOM 782 O O . LEU A 1 96 ? 1.050 -15.992 10.552 1.00 91.44 96 LEU A O 1
ATOM 786 N N . ARG A 1 97 ? 0.228 -17.575 11.906 1.00 90.00 97 ARG A N 1
ATOM 787 C CA . ARG A 1 97 ? 0.416 -18.669 10.938 1.00 90.00 97 ARG A CA 1
ATOM 788 C C . ARG A 1 97 ? -0.688 -18.594 9.882 1.00 90.00 97 ARG A C 1
ATOM 790 O O . ARG A 1 97 ? -1.803 -18.192 10.208 1.00 90.00 97 ARG A O 1
ATOM 797 N N . SER A 1 98 ? -0.402 -19.009 8.648 1.00 90.56 98 SER A N 1
ATOM 798 C CA . SER A 1 98 ? -1.378 -18.933 7.548 1.00 90.56 98 SER A CA 1
ATOM 799 C C . SER A 1 98 ? -2.690 -19.650 7.883 1.00 90.56 98 SER A C 1
ATOM 801 O O . SER A 1 98 ? -3.760 -19.077 7.720 1.00 90.56 98 SER A O 1
ATOM 803 N N . GLU A 1 99 ? -2.607 -20.853 8.458 1.00 90.56 99 GLU A N 1
ATOM 804 C CA . GLU A 1 99 ? -3.760 -21.671 8.882 1.00 90.56 99 GLU A CA 1
ATOM 805 C C . GLU A 1 99 ? -4.635 -21.021 9.975 1.00 90.56 99 GLU A C 1
ATOM 807 O O . GLU A 1 99 ? -5.775 -21.428 10.205 1.00 90.56 99 GLU A O 1
ATOM 812 N N . VAL A 1 100 ? -4.103 -20.004 10.660 1.00 93.38 100 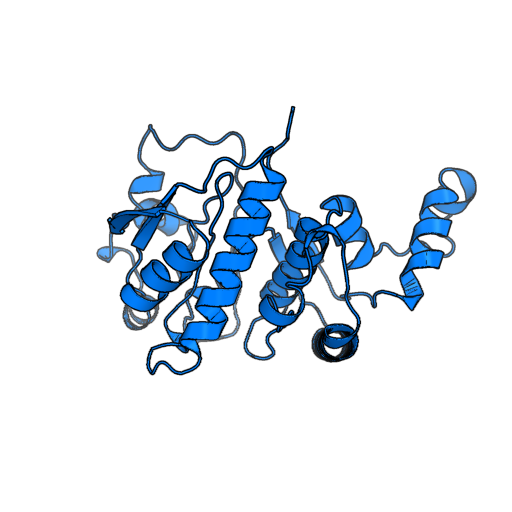VAL A N 1
ATOM 813 C CA . VAL A 1 100 ? -4.763 -19.315 11.773 1.00 93.38 100 VAL A CA 1
ATOM 814 C C . VAL A 1 100 ? -5.464 -18.033 11.313 1.00 93.38 100 VAL A C 1
ATOM 816 O O . VAL A 1 100 ? -6.358 -17.562 12.010 1.00 93.38 100 VAL A O 1
ATOM 819 N N . LEU A 1 101 ? -5.137 -17.479 10.138 1.00 95.31 101 LEU A N 1
ATOM 820 C CA . LEU A 1 101 ? -5.667 -16.184 9.684 1.00 95.31 101 LEU A CA 1
ATOM 821 C C . LEU A 1 101 ? -7.205 -16.142 9.686 1.00 95.31 101 LEU A C 1
ATOM 823 O O . LEU A 1 101 ? -7.791 -15.245 10.289 1.00 95.31 101 LEU A O 1
ATOM 827 N N . GLY A 1 102 ? -7.851 -17.146 9.086 1.00 95.25 102 GLY A N 1
ATOM 828 C CA . GLY A 1 102 ? -9.315 -17.249 9.065 1.00 95.25 102 GLY A CA 1
ATOM 829 C C . GLY A 1 102 ? -9.928 -17.603 10.424 1.00 95.25 102 GLY A C 1
ATOM 830 O O . GLY A 1 102 ? -11.106 -17.370 10.655 1.00 95.25 102 GLY A O 1
ATOM 831 N N . GLN A 1 103 ? -9.155 -18.167 11.356 1.00 96.94 103 GLN A N 1
ATOM 832 C CA . GLN A 1 103 ? -9.627 -18.402 12.726 1.00 96.94 103 GLN A CA 1
ATOM 833 C C . GLN A 1 103 ? -9.570 -17.129 13.569 1.00 96.94 103 GLN A C 1
ATOM 835 O O . GLN A 1 103 ? -10.409 -16.954 14.449 1.00 96.94 103 GLN A O 1
ATOM 840 N N . PHE A 1 104 ? -8.582 -16.274 13.301 1.00 98.06 104 PHE A N 1
ATOM 841 C CA . PHE A 1 104 ? -8.393 -14.996 13.965 1.00 98.06 104 PHE A CA 1
ATOM 842 C C . PHE A 1 104 ? -9.421 -13.970 13.493 1.00 98.06 104 PHE A C 1
ATOM 844 O O . PHE A 1 104 ? -10.128 -13.428 14.331 1.00 98.06 104 PHE A O 1
ATOM 851 N N . TYR A 1 105 ? -9.540 -13.723 12.186 1.00 98.44 105 TYR A N 1
ATOM 852 C CA . TYR A 1 105 ? -10.497 -12.759 11.639 1.00 98.44 105 TYR A CA 1
ATOM 853 C C . TYR A 1 105 ? -11.847 -13.414 11.364 1.00 98.44 105 TYR A C 1
ATOM 855 O O . TYR A 1 105 ? -12.006 -14.118 10.369 1.00 98.44 105 TYR A O 1
ATOM 863 N N . LEU A 1 106 ? -12.834 -13.149 12.221 1.00 98.06 106 LEU A N 1
ATOM 864 C CA . LEU A 1 106 ? -14.148 -13.791 12.121 1.00 98.06 106 LEU A CA 1
ATOM 865 C C . LEU A 1 106 ? -14.925 -13.355 10.872 1.00 98.06 106 LEU A C 1
ATOM 867 O O . LEU A 1 106 ? -15.720 -14.134 10.354 1.00 98.06 106 LEU A O 1
ATOM 871 N N . ASP A 1 107 ? -14.640 -12.160 10.348 1.00 98.19 107 ASP A N 1
ATOM 872 C CA . ASP A 1 107 ? -15.207 -11.677 9.083 1.00 98.19 107 ASP A CA 1
ATOM 873 C C . ASP A 1 107 ? -14.891 -12.614 7.908 1.00 98.19 107 ASP A C 1
ATOM 875 O O . ASP A 1 107 ? -15.752 -12.840 7.068 1.00 98.19 107 ASP A O 1
ATOM 879 N N . LEU A 1 108 ? -13.696 -13.219 7.876 1.00 97.25 108 LEU A N 1
ATOM 880 C CA . LEU A 1 108 ? -13.270 -14.109 6.786 1.00 97.25 108 LEU A CA 1
ATOM 881 C C . LEU A 1 108 ? -13.996 -15.464 6.783 1.00 97.25 108 LEU A C 1
ATOM 883 O O . LEU A 1 108 ? -13.827 -16.246 5.853 1.00 97.25 108 LEU A O 1
ATOM 887 N N . LYS A 1 109 ? -14.763 -15.766 7.836 1.00 96.19 109 LYS A N 1
ATOM 888 C CA . LYS A 1 109 ? -15.619 -16.956 7.931 1.00 96.19 109 LYS A CA 1
ATOM 889 C C . LYS A 1 109 ? -17.092 -16.646 7.675 1.00 96.19 109 LYS A C 1
ATOM 891 O O . LYS A 1 109 ? -17.916 -17.547 7.777 1.00 96.19 109 LYS A O 1
ATOM 896 N N . ASN A 1 110 ? -17.433 -15.385 7.435 1.00 97.38 110 ASN A N 1
ATOM 897 C CA . ASN A 1 110 ? -18.803 -14.981 7.176 1.00 97.38 110 ASN A CA 1
ATOM 898 C C . ASN A 1 110 ? -19.139 -15.219 5.699 1.00 97.38 110 ASN A C 1
ATOM 900 O O . ASN A 1 110 ? -18.395 -14.770 4.833 1.00 97.38 110 ASN A O 1
ATOM 904 N N . ASP A 1 111 ? -20.277 -15.851 5.412 1.00 97.12 111 ASP A N 1
ATOM 905 C CA . ASP A 1 111 ? -20.727 -16.129 4.039 1.00 97.12 111 ASP A CA 1
ATOM 906 C C . ASP A 1 111 ? -20.989 -14.856 3.214 1.00 97.12 111 ASP A C 1
ATOM 908 O O . ASP A 1 111 ? -20.981 -14.892 1.986 1.00 97.12 111 ASP A O 1
ATOM 912 N N . LEU A 1 112 ? -21.187 -13.709 3.875 1.00 97.44 112 LEU A N 1
ATOM 913 C CA . LEU A 1 112 ? -21.292 -12.400 3.223 1.00 97.44 112 LEU A CA 1
ATOM 914 C C . LEU A 1 112 ? -19.934 -11.853 2.756 1.00 97.44 112 LEU A C 1
ATOM 916 O O . LEU A 1 112 ? -19.897 -10.881 2.002 1.00 97.44 112 LEU A O 1
ATOM 920 N N . TYR A 1 113 ? -18.815 -12.432 3.202 1.00 97.31 113 TYR A N 1
ATOM 921 C CA . TYR A 1 113 ? -17.486 -12.049 2.740 1.00 97.31 113 TYR A CA 1
ATOM 922 C C . TYR A 1 113 ? -17.204 -12.709 1.387 1.00 97.31 113 TYR A C 1
ATOM 924 O O . TYR A 1 113 ? -16.615 -13.784 1.292 1.00 97.31 113 TYR A O 1
ATOM 932 N N . THR A 1 114 ? -17.632 -12.046 0.318 1.00 96.62 114 THR A N 1
ATOM 933 C CA . THR A 1 114 ? -17.431 -12.501 -1.062 1.00 96.62 114 THR A CA 1
ATOM 934 C C . THR A 1 114 ? -16.456 -11.591 -1.796 1.00 96.62 114 THR A C 1
ATOM 936 O O . THR A 1 114 ? -16.516 -10.373 -1.644 1.00 96.62 114 THR A O 1
ATOM 939 N N . SER A 1 115 ? -15.594 -12.161 -2.636 1.00 94.88 115 SER A N 1
ATOM 940 C CA . SER A 1 115 ? -14.682 -11.398 -3.491 1.00 94.88 115 SER A CA 1
ATOM 941 C C . SER A 1 115 ? -14.466 -12.109 -4.824 1.00 94.88 115 SER A C 1
ATOM 943 O O . SER A 1 115 ? -14.449 -13.338 -4.874 1.00 94.88 115 SER A O 1
ATOM 945 N N . ALA A 1 116 ? -14.262 -11.337 -5.894 1.00 93.44 116 ALA A N 1
ATOM 946 C CA . ALA A 1 116 ? -13.909 -11.865 -7.214 1.00 93.44 116 ALA A CA 1
ATOM 947 C C . ALA A 1 116 ? -12.453 -12.361 -7.286 1.00 93.44 116 ALA A C 1
ATOM 949 O O . ALA A 1 116 ? -12.120 -13.192 -8.127 1.00 93.44 116 ALA A O 1
ATOM 950 N N . PHE A 1 117 ? -11.579 -11.857 -6.411 1.00 91.62 117 PHE A N 1
ATOM 951 C CA . PHE A 1 117 ? -10.175 -12.257 -6.346 1.00 91.62 117 PHE A CA 1
ATOM 952 C C . PHE A 1 117 ? -9.649 -12.231 -4.907 1.00 91.62 117 PHE A C 1
ATOM 954 O O . PHE A 1 117 ? -10.222 -11.594 -4.021 1.00 91.62 117 PHE A O 1
ATOM 961 N N . ALA A 1 118 ? -8.518 -12.892 -4.677 1.00 93.81 118 ALA A N 1
ATOM 962 C CA . ALA A 1 118 ? -7.777 -12.796 -3.428 1.00 93.81 118 ALA A CA 1
ATOM 963 C C . ALA A 1 118 ? -6.273 -12.850 -3.704 1.00 93.81 118 ALA A C 1
ATOM 965 O O . ALA A 1 118 ? -5.809 -13.668 -4.497 1.00 93.81 118 ALA A O 1
ATOM 966 N N . ILE A 1 119 ? -5.512 -12.006 -3.008 1.00 94.25 119 ILE A N 1
ATOM 967 C CA . ILE A 1 119 ? -4.054 -12.114 -2.921 1.00 94.25 119 ILE A CA 1
ATOM 968 C C . ILE A 1 119 ? -3.724 -12.554 -1.502 1.00 94.25 119 ILE A C 1
ATOM 970 O O . ILE A 1 119 ? -4.130 -11.913 -0.533 1.00 94.25 119 ILE A O 1
ATOM 974 N N . TYR A 1 120 ? -2.967 -13.638 -1.374 1.00 94.75 120 TYR A N 1
ATOM 975 C CA . TYR A 1 120 ? -2.458 -14.106 -0.093 1.00 94.75 120 TYR A CA 1
ATOM 976 C C . TYR A 1 120 ? -0.936 -14.109 -0.109 1.00 94.75 120 TYR A C 1
ATOM 978 O O . TYR A 1 120 ? -0.299 -14.331 -1.136 1.00 94.75 120 TYR A O 1
ATOM 986 N N . HIS A 1 121 ? -0.339 -13.870 1.054 1.00 94.94 121 HIS A N 1
ATOM 987 C CA . HIS A 1 121 ? 1.105 -13.900 1.200 1.00 94.94 121 HIS A CA 1
ATOM 988 C C . HIS A 1 121 ? 1.493 -14.478 2.556 1.00 94.94 121 HIS A C 1
ATOM 990 O O . HIS A 1 121 ? 0.940 -14.108 3.594 1.00 94.94 121 HIS A O 1
ATOM 996 N N . ARG A 1 122 ? 2.505 -15.350 2.562 1.00 91.38 122 ARG A N 1
ATOM 997 C CA . ARG A 1 122 ? 3.152 -15.815 3.788 1.00 91.38 122 ARG A CA 1
ATOM 998 C C . ARG A 1 122 ? 4.597 -15.347 3.809 1.00 91.38 122 ARG A C 1
ATOM 1000 O O . ARG A 1 122 ? 5.424 -15.809 3.035 1.00 91.38 122 ARG A O 1
ATOM 1007 N N . ARG A 1 123 ? 4.904 -14.456 4.750 1.00 84.06 123 ARG A N 1
ATOM 1008 C CA . ARG A 1 123 ? 6.270 -13.985 4.978 1.00 84.06 123 ARG A CA 1
ATOM 1009 C C . ARG A 1 123 ? 7.048 -14.979 5.837 1.00 84.06 123 ARG A C 1
ATOM 1011 O O . ARG A 1 123 ? 6.554 -15.407 6.882 1.00 84.06 123 ARG A O 1
ATOM 1018 N N . TYR A 1 124 ? 8.276 -15.271 5.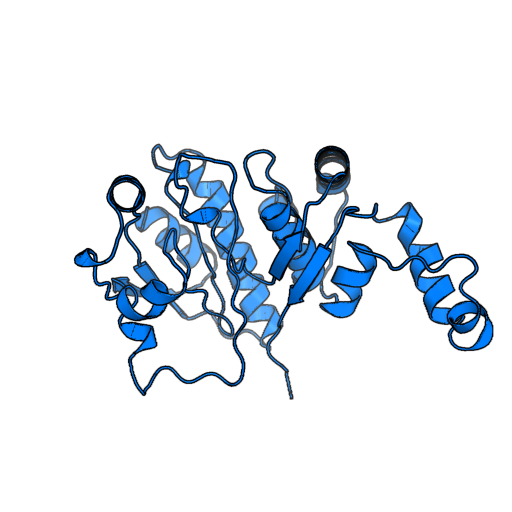426 1.00 77.62 124 TYR A N 1
ATOM 1019 C CA . TYR A 1 124 ? 9.314 -15.817 6.293 1.00 77.62 124 TYR A CA 1
ATOM 1020 C C . TYR A 1 124 ? 10.162 -14.640 6.792 1.00 77.62 124 TYR A C 1
ATOM 1022 O O . TYR A 1 124 ? 10.555 -13.792 5.995 1.00 77.62 124 TYR A O 1
ATOM 1030 N N . SER A 1 125 ? 10.379 -14.511 8.101 1.00 68.75 125 SER A N 1
ATOM 1031 C CA . SER A 1 125 ? 11.194 -13.425 8.658 1.00 68.75 125 SER A CA 1
ATOM 1032 C C . SER A 1 125 ? 12.248 -14.003 9.580 1.00 68.75 125 SER A C 1
ATOM 1034 O O . SER A 1 125 ? 11.946 -14.855 10.407 1.00 68.75 125 SER A O 1
ATOM 1036 N N . THR A 1 126 ? 13.468 -13.494 9.455 1.00 63.38 126 THR A N 1
ATOM 1037 C CA . THR A 1 126 ? 14.599 -13.784 10.343 1.00 63.38 126 THR A CA 1
ATOM 1038 C C . THR A 1 126 ? 14.539 -13.004 11.664 1.00 63.38 126 THR A C 1
ATOM 1040 O O . THR A 1 126 ? 15.367 -13.229 12.541 1.00 63.38 126 THR A O 1
ATOM 1043 N N . AS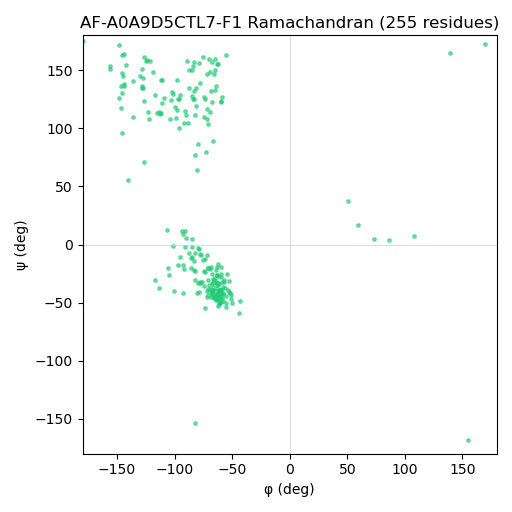N A 1 127 ? 13.554 -12.111 11.840 1.00 65.19 127 ASN A N 1
ATOM 1044 C CA . ASN A 1 127 ? 13.384 -11.312 13.053 1.00 65.19 127 ASN A CA 1
ATOM 1045 C C . ASN A 1 127 ? 12.546 -12.056 14.096 1.00 65.19 127 ASN A C 1
ATOM 1047 O O . ASN A 1 127 ? 11.467 -12.564 13.793 1.00 65.19 127 ASN A O 1
ATOM 1051 N N . THR A 1 128 ? 13.006 -12.039 15.345 1.00 63.75 128 THR A N 1
ATOM 1052 C CA . THR A 1 128 ? 12.322 -12.655 16.492 1.00 63.75 128 THR A CA 1
ATOM 1053 C C . THR A 1 128 ? 11.226 -11.770 17.094 1.00 63.75 128 THR A C 1
ATOM 1055 O O . THR A 1 128 ? 10.290 -12.294 17.694 1.00 63.75 128 THR A O 1
ATOM 1058 N N . SER A 1 129 ? 11.286 -10.446 16.895 1.00 77.25 129 SER A N 1
ATOM 1059 C CA . SER A 1 129 ? 10.285 -9.498 17.408 1.00 77.25 129 SER A CA 1
ATOM 1060 C C . SER A 1 129 ? 9.152 -9.258 16.396 1.00 77.25 129 SER A C 1
ATOM 1062 O O . SER A 1 129 ? 9.395 -8.690 15.323 1.00 77.25 129 SER A O 1
ATOM 1064 N N . PRO A 1 130 ? 7.900 -9.649 16.704 1.00 79.62 130 PRO A N 1
ATOM 1065 C CA . PRO A 1 130 ? 6.789 -9.539 15.768 1.00 79.62 130 PRO A CA 1
ATOM 1066 C C . PRO A 1 130 ? 6.315 -8.089 15.610 1.00 79.62 130 PRO A C 1
ATOM 1068 O O . PRO A 1 130 ? 5.955 -7.428 16.583 1.00 79.62 130 PRO A O 1
ATOM 1071 N N . ARG A 1 131 ? 6.245 -7.614 14.360 1.00 88.81 131 ARG A N 1
ATOM 1072 C CA . ARG A 1 131 ? 5.665 -6.310 13.998 1.00 88.81 131 ARG A CA 1
ATOM 1073 C C . ARG A 1 131 ? 4.527 -6.501 13.001 1.00 88.81 131 ARG A C 1
ATOM 1075 O O . ARG A 1 131 ? 4.771 -6.775 11.829 1.00 88.81 131 ARG A O 1
ATOM 1082 N N . TRP A 1 132 ? 3.294 -6.306 13.464 1.00 93.88 132 TRP A N 1
ATOM 1083 C CA . TRP A 1 132 ? 2.065 -6.473 12.677 1.00 93.88 132 TRP A CA 1
ATOM 1084 C C . TRP A 1 132 ? 2.035 -5.717 11.342 1.00 93.88 132 TRP A C 1
ATOM 1086 O O . TRP A 1 132 ? 1.664 -6.339 10.343 1.00 93.88 132 TRP A O 1
ATOM 1096 N N . PRO A 1 133 ? 2.501 -4.455 11.254 1.00 93.31 133 PRO A N 1
ATOM 1097 C CA . PRO A 1 133 ? 2.536 -3.729 9.984 1.00 93.31 133 PRO A CA 1
ATOM 1098 C C . PRO A 1 133 ? 3.378 -4.389 8.881 1.00 93.31 133 PRO A C 1
ATOM 1100 O O . PRO A 1 133 ? 3.111 -4.162 7.703 1.00 93.31 133 PRO A O 1
ATOM 1103 N N . LEU A 1 134 ? 4.377 -5.206 9.245 1.00 92.00 134 LEU A N 1
ATOM 1104 C CA . LEU A 1 134 ? 5.290 -5.859 8.296 1.00 92.00 134 LEU A CA 1
ATOM 1105 C C . LEU A 1 134 ? 4.718 -7.141 7.676 1.00 92.00 134 LEU A C 1
ATOM 1107 O O . LEU A 1 134 ? 5.345 -7.727 6.790 1.00 92.00 134 LEU A O 1
ATOM 1111 N N . ALA A 1 135 ? 3.560 -7.613 8.145 1.00 94.56 135 ALA A N 1
ATOM 1112 C CA . ALA A 1 135 ? 2.832 -8.657 7.443 1.00 94.56 135 ALA A CA 1
ATOM 1113 C C . ALA A 1 135 ? 2.412 -8.154 6.052 1.00 94.56 135 ALA A C 1
ATOM 1115 O O . ALA A 1 135 ? 2.253 -6.954 5.823 1.00 94.56 135 ALA A O 1
ATOM 1116 N N . GLN A 1 136 ? 2.205 -9.090 5.134 1.00 95.50 136 GLN A N 1
ATOM 1117 C CA . GLN A 1 136 ? 1.757 -8.835 3.768 1.00 95.50 136 GLN A CA 1
ATOM 1118 C C . GLN A 1 136 ? 0.444 -9.593 3.502 1.00 95.50 136 GLN A C 1
ATOM 1120 O O . GLN A 1 136 ? 0.198 -10.573 4.215 1.00 95.50 136 GLN A O 1
ATOM 1125 N N . PRO A 1 137 ? -0.383 -9.192 2.517 1.00 96.44 137 PRO A N 1
ATOM 1126 C CA . PRO A 1 137 ? -0.126 -8.180 1.477 1.00 96.44 137 PRO A CA 1
ATOM 1127 C C . PRO A 1 137 ? 0.058 -6.740 1.982 1.00 96.44 137 PRO A C 1
ATOM 1129 O O . PRO A 1 137 ? -0.303 -6.393 3.114 1.00 96.44 137 PRO A O 1
ATOM 1132 N N . MET A 1 138 ? 0.684 -5.908 1.156 1.00 95.69 138 MET A N 1
ATOM 1133 C CA . MET A 1 138 ? 0.686 -4.455 1.315 1.00 95.69 138 MET A CA 1
ATOM 1134 C C . MET A 1 138 ? -0.607 -3.874 0.714 1.00 95.69 138 MET A C 1
ATOM 1136 O O . MET A 1 138 ? -1.626 -4.562 0.731 1.00 95.69 138 MET A O 1
ATOM 1140 N N . ARG A 1 139 ? -0.627 -2.613 0.262 1.00 94.56 139 ARG A N 1
ATOM 1141 C CA . ARG A 1 139 ? -1.866 -1.980 -0.227 1.00 94.56 139 ARG A CA 1
ATOM 1142 C C . ARG A 1 139 ? -2.185 -2.445 -1.640 1.00 94.56 139 ARG A C 1
ATOM 1144 O O . ARG A 1 139 ? -3.341 -2.717 -1.941 1.00 94.56 139 ARG A O 1
ATOM 1151 N N . LEU A 1 140 ? -1.148 -2.550 -2.463 1.00 92.12 140 LEU A N 1
ATOM 1152 C CA . LEU A 1 140 ? -1.200 -2.964 -3.857 1.00 92.12 140 LEU A CA 1
ATOM 1153 C C . LEU A 1 140 ? -0.495 -4.310 -4.068 1.00 92.12 140 LEU A C 1
ATOM 1155 O O . LEU A 1 140 ? -0.958 -5.124 -4.865 1.00 92.12 140 LEU A O 1
ATOM 1159 N N . LEU A 1 141 ? 0.620 -4.542 -3.363 1.00 94.50 141 LEU A N 1
ATOM 1160 C CA . LEU A 1 141 ? 1.554 -5.627 -3.672 1.00 94.50 141 LEU A CA 1
ATOM 1161 C C . LEU A 1 141 ? 1.598 -6.743 -2.618 1.00 94.50 141 LEU A C 1
ATOM 1163 O O . LEU A 1 141 ? 1.632 -6.504 -1.409 1.00 94.50 141 LEU A O 1
ATOM 1167 N N . GLY A 1 142 ? 1.711 -7.981 -3.090 1.00 95.44 142 GLY A N 1
ATOM 1168 C CA . GLY A 1 142 ? 2.368 -9.084 -2.396 1.00 95.44 142 GLY A CA 1
ATOM 1169 C C . GLY A 1 142 ? 3.741 -9.322 -3.025 1.00 95.44 142 GLY A C 1
ATOM 1170 O O . GLY A 1 142 ? 3.834 -9.532 -4.228 1.00 95.44 142 GLY A O 1
ATOM 1171 N N . HIS A 1 143 ? 4.799 -9.290 -2.225 1.00 95.88 143 HIS A N 1
ATOM 1172 C CA . HIS A 1 143 ? 6.184 -9.412 -2.658 1.00 95.88 143 HIS A CA 1
ATOM 1173 C C . HIS A 1 143 ? 6.862 -10.581 -1.948 1.00 95.88 143 HIS A C 1
ATOM 1175 O O . HIS A 1 143 ? 7.076 -10.541 -0.731 1.00 95.88 143 HIS A O 1
ATOM 1181 N N . ASN A 1 144 ? 7.223 -11.595 -2.734 1.00 95.31 144 ASN A N 1
ATOM 1182 C CA . ASN A 1 144 ? 8.108 -12.670 -2.315 1.00 95.31 144 ASN A CA 1
ATOM 1183 C C . ASN A 1 144 ? 9.491 -12.444 -2.928 1.00 95.31 144 ASN A C 1
ATOM 1185 O O . ASN A 1 144 ? 9.664 -12.591 -4.136 1.00 95.31 144 ASN A O 1
ATOM 1189 N N . GLY A 1 145 ? 10.449 -12.056 -2.091 1.00 93.12 145 GLY A N 1
ATOM 1190 C CA . GLY A 1 145 ? 11.736 -11.591 -2.574 1.00 93.12 145 GLY A CA 1
ATOM 1191 C C . GLY A 1 145 ? 12.443 -10.652 -1.608 1.00 93.12 145 GLY A C 1
ATOM 1192 O O . GLY A 1 145 ? 12.027 -10.510 -0.454 1.00 93.12 145 GLY A O 1
ATOM 1193 N N . GLU A 1 146 ? 13.498 -10.017 -2.104 1.00 94.00 146 GLU A N 1
ATOM 1194 C CA . GLU A 1 146 ? 14.284 -9.005 -1.402 1.00 94.00 146 GLU A CA 1
ATOM 1195 C C . GLU A 1 146 ? 14.770 -7.955 -2.405 1.00 94.00 146 GLU A C 1
ATOM 1197 O O . GLU A 1 146 ? 15.328 -8.309 -3.442 1.00 94.00 146 GLU A O 1
ATOM 1202 N N . ILE A 1 147 ? 14.571 -6.668 -2.102 1.00 96.25 147 ILE A N 1
ATOM 1203 C CA . ILE A 1 147 ? 15.103 -5.574 -2.930 1.00 96.25 147 ILE A CA 1
ATOM 1204 C C . ILE A 1 147 ? 16.483 -5.170 -2.410 1.00 96.25 147 ILE A C 1
ATOM 1206 O O . ILE A 1 147 ? 16.614 -4.458 -1.412 1.00 96.25 147 ILE A O 1
ATOM 1210 N N . ASN A 1 148 ? 17.522 -5.572 -3.135 1.00 96.00 148 ASN A N 1
ATOM 1211 C CA . ASN A 1 148 ? 18.921 -5.371 -2.760 1.00 96.00 148 ASN A CA 1
ATOM 1212 C C . ASN A 1 148 ? 19.380 -3.916 -2.943 1.00 96.00 148 ASN A C 1
ATOM 1214 O O . ASN A 1 148 ? 20.325 -3.472 -2.291 1.00 96.00 148 ASN A O 1
ATOM 1218 N N . THR A 1 149 ? 18.709 -3.148 -3.807 1.00 96.31 149 THR A N 1
ATOM 1219 C CA . THR A 1 149 ? 19.059 -1.745 -4.096 1.00 96.31 149 THR A CA 1
ATOM 1220 C C . THR A 1 149 ? 18.316 -0.726 -3.229 1.00 96.31 149 THR A C 1
ATOM 1222 O O . THR A 1 149 ? 18.430 0.479 -3.461 1.00 96.31 149 THR A O 1
ATOM 1225 N N . ILE A 1 150 ? 17.587 -1.172 -2.196 1.00 96.31 150 ILE A N 1
ATOM 1226 C CA . ILE A 1 150 ? 16.611 -0.348 -1.464 1.00 96.31 150 ILE A CA 1
ATOM 1227 C C . ILE A 1 150 ? 17.161 0.991 -0.954 1.00 96.31 150 ILE A C 1
ATOM 1229 O O . ILE A 1 150 ? 16.488 2.012 -1.075 1.00 96.31 150 ILE A O 1
ATOM 1233 N N . GLN A 1 151 ? 18.388 1.031 -0.428 1.00 96.12 151 GLN A N 1
ATOM 1234 C CA . GLN A 1 151 ? 18.967 2.281 0.073 1.00 96.12 151 GLN A CA 1
ATOM 1235 C C . GLN A 1 151 ? 19.183 3.306 -1.050 1.00 96.12 151 GLN A C 1
ATOM 1237 O O . GLN A 1 151 ? 18.926 4.494 -0.856 1.00 96.12 151 GLN A O 1
ATOM 1242 N N . GLY A 1 152 ? 19.633 2.848 -2.222 1.00 96.56 152 GLY A N 1
ATOM 1243 C CA . GLY A 1 152 ? 19.778 3.686 -3.410 1.00 96.56 152 GLY A CA 1
ATOM 1244 C C . GLY A 1 152 ? 18.424 4.209 -3.876 1.00 96.56 152 GLY A C 1
ATOM 1245 O O . GLY A 1 152 ? 18.272 5.414 -4.061 1.00 96.56 152 GLY A O 1
ATOM 1246 N N . ASN A 1 153 ? 17.429 3.325 -3.958 1.00 96.94 153 ASN A N 1
ATOM 1247 C CA . ASN A 1 153 ? 16.075 3.678 -4.385 1.00 96.94 153 ASN A CA 1
ATOM 1248 C C . ASN A 1 153 ? 15.441 4.726 -3.457 1.00 96.94 153 ASN A C 1
ATOM 1250 O O . ASN A 1 153 ? 14.835 5.690 -3.913 1.00 96.94 153 ASN A O 1
ATOM 1254 N N . LEU A 1 154 ? 15.621 4.599 -2.136 1.00 96.69 154 LEU A N 1
ATOM 1255 C CA . LEU A 1 154 ? 15.129 5.592 -1.175 1.00 96.69 154 LEU A CA 1
ATOM 1256 C C . LEU A 1 154 ? 15.787 6.961 -1.361 1.00 96.69 154 LEU A C 1
ATOM 1258 O O . LEU A 1 154 ? 15.089 7.975 -1.345 1.00 96.69 154 LEU A O 1
ATOM 1262 N N . ASN A 1 155 ? 17.106 6.999 -1.563 1.00 95.62 155 ASN A N 1
ATOM 1263 C CA . ASN A 1 155 ? 17.836 8.249 -1.788 1.00 95.62 155 ASN A CA 1
ATOM 1264 C C . ASN A 1 155 ? 17.362 8.942 -3.072 1.00 95.62 155 ASN A C 1
ATOM 1266 O O . ASN A 1 155 ? 17.140 10.152 -3.091 1.00 95.62 155 ASN A O 1
ATOM 1270 N N . TRP A 1 156 ? 17.168 8.164 -4.132 1.00 94.94 156 TRP A N 1
ATOM 1271 C CA . TRP A 1 156 ? 16.699 8.643 -5.422 1.00 94.94 156 TRP A CA 1
ATOM 1272 C C . TRP A 1 156 ? 15.237 9.111 -5.385 1.00 94.94 156 TRP A C 1
ATOM 1274 O O . TRP A 1 156 ? 14.904 10.177 -5.913 1.00 94.94 156 TRP A O 1
ATOM 1284 N N . MET A 1 157 ? 14.354 8.383 -4.698 1.00 94.19 157 MET A N 1
ATOM 1285 C CA . MET A 1 157 ? 12.985 8.837 -4.435 1.00 94.19 157 MET A CA 1
ATOM 1286 C C . MET A 1 157 ? 12.981 10.149 -3.648 1.00 94.19 157 MET A C 1
ATOM 1288 O O . MET A 1 157 ? 12.288 11.087 -4.043 1.00 94.19 157 MET A O 1
ATOM 1292 N N . GLN A 1 158 ? 13.807 10.256 -2.602 1.00 94.31 158 GLN A N 1
ATOM 1293 C CA . GLN A 1 158 ? 13.946 11.474 -1.807 1.00 94.31 158 GLN A CA 1
ATOM 1294 C C . GLN A 1 158 ? 14.450 12.656 -2.649 1.00 94.31 158 GLN A C 1
ATOM 1296 O O . GLN A 1 158 ? 13.908 13.755 -2.539 1.00 94.31 158 GLN A O 1
ATOM 1301 N N . SER A 1 159 ? 15.437 12.454 -3.530 1.00 92.81 159 SER A N 1
ATOM 1302 C CA . SER A 1 159 ? 15.951 13.533 -4.386 1.00 92.81 159 SER A CA 1
ATOM 1303 C C . SER A 1 159 ? 14.912 14.042 -5.388 1.00 92.81 159 SER A C 1
ATOM 1305 O O . SER A 1 159 ? 14.942 15.212 -5.767 1.00 92.81 159 SER A O 1
ATOM 1307 N N . ARG A 1 160 ? 13.975 13.179 -5.806 1.00 90.75 160 ARG A N 1
ATOM 1308 C CA . ARG A 1 160 ? 12.877 13.536 -6.717 1.00 90.75 160 ARG A CA 1
ATOM 1309 C C . ARG A 1 160 ? 11.687 14.178 -6.021 1.00 90.75 160 ARG A C 1
ATOM 1311 O O . ARG A 1 160 ? 10.851 14.764 -6.705 1.00 90.75 160 ARG A O 1
ATOM 1318 N N . GLU A 1 161 ? 11.590 14.099 -4.692 1.00 90.62 161 GLU A N 1
ATOM 1319 C CA . GLU A 1 161 ? 10.416 14.583 -3.965 1.00 90.62 161 GLU A CA 1
ATOM 1320 C C . GLU A 1 161 ? 10.058 16.007 -4.381 1.00 90.62 161 GLU A C 1
ATOM 1322 O O . GLU A 1 161 ? 8.923 16.240 -4.792 1.00 90.62 161 GLU A O 1
ATOM 1327 N N . ALA A 1 162 ? 11.039 16.917 -4.368 1.00 87.81 162 ALA A N 1
ATOM 1328 C CA . ALA A 1 162 ? 10.874 18.337 -4.680 1.00 87.81 162 ALA A CA 1
ATOM 1329 C C . ALA A 1 162 ? 10.426 18.633 -6.123 1.00 87.81 162 ALA A C 1
ATOM 1331 O O . ALA A 1 162 ? 9.809 19.674 -6.356 1.00 87.81 162 ALA A O 1
ATOM 1332 N N . THR A 1 163 ? 10.731 17.752 -7.078 1.00 88.81 163 THR A N 1
ATOM 1333 C CA . THR A 1 163 ? 10.536 17.996 -8.516 1.00 88.81 163 THR A CA 1
ATOM 1334 C C . THR A 1 163 ? 9.355 17.238 -9.110 1.00 88.81 163 THR A C 1
ATOM 1336 O O . THR A 1 163 ? 8.849 17.658 -10.150 1.00 88.81 163 THR A O 1
ATOM 1339 N N . ILE A 1 164 ? 8.881 16.169 -8.458 1.00 87.88 164 ILE A N 1
ATOM 1340 C CA . ILE A 1 164 ? 7.690 15.432 -8.893 1.00 87.88 164 ILE A CA 1
ATOM 1341 C C . ILE A 1 164 ? 6.485 16.372 -8.908 1.00 87.88 164 ILE A C 1
ATOM 1343 O O . ILE A 1 164 ? 6.122 16.966 -7.890 1.00 87.88 164 ILE A O 1
ATOM 1347 N N . LYS A 1 165 ? 5.866 16.468 -10.085 1.00 90.69 165 LYS A N 1
ATOM 1348 C CA . LYS A 1 165 ? 4.618 17.182 -10.340 1.00 90.69 165 LYS A CA 1
ATOM 1349 C C . LYS A 1 165 ? 3.727 16.321 -11.213 1.00 90.69 165 LYS A C 1
ATOM 1351 O O . LYS A 1 165 ? 4.213 15.680 -12.144 1.00 90.69 165 LYS A O 1
ATOM 1356 N N . SER A 1 166 ? 2.432 16.325 -10.932 1.00 92.38 166 SER A N 1
ATOM 1357 C CA . SER A 1 166 ? 1.446 15.752 -11.846 1.00 92.38 16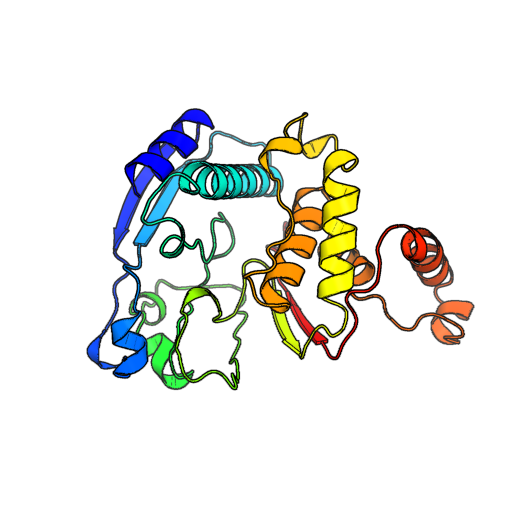6 SER A CA 1
ATOM 1358 C C . SER A 1 166 ? 0.151 16.551 -11.760 1.00 92.38 166 SER A C 1
ATOM 1360 O O . SER A 1 166 ? -0.291 16.850 -10.649 1.00 92.38 166 SER A O 1
ATOM 1362 N N . PRO A 1 167 ? -0.502 16.866 -12.896 1.00 92.81 167 PRO A N 1
ATOM 1363 C CA . PRO A 1 167 ? -1.774 17.587 -12.896 1.00 92.81 167 PRO A CA 1
ATOM 1364 C C . PRO A 1 167 ? -2.841 16.940 -12.005 1.00 92.81 167 PRO A C 1
ATOM 1366 O O . PRO A 1 167 ? -3.644 17.648 -11.400 1.00 92.81 167 PRO A O 1
ATOM 1369 N N . VAL A 1 168 ? -2.811 15.609 -11.861 1.00 92.56 168 VAL A N 1
ATOM 1370 C CA . VAL A 1 168 ? -3.773 14.860 -11.035 1.00 92.56 168 VAL A CA 1
ATOM 1371 C C . VAL A 1 168 ? -3.682 15.200 -9.544 1.00 92.56 168 VAL A C 1
ATOM 1373 O O . VAL A 1 168 ? -4.653 15.012 -8.819 1.00 92.56 168 VAL A O 1
ATOM 1376 N N . TRP A 1 169 ? -2.544 15.731 -9.082 1.00 93.56 169 TRP A N 1
ATOM 1377 C CA . TRP A 1 169 ? -2.342 16.137 -7.689 1.00 93.56 169 TRP A CA 1
ATOM 1378 C C . TRP A 1 169 ? -2.829 17.553 -7.392 1.00 93.56 169 TRP A C 1
ATOM 1380 O O . TRP A 1 169 ? -2.897 17.925 -6.224 1.00 93.56 169 TRP A O 1
ATOM 1390 N N . ARG A 1 170 ? -3.164 18.355 -8.415 1.00 92.69 170 ARG A N 1
ATOM 1391 C CA . ARG A 1 170 ? -3.732 19.709 -8.265 1.00 92.69 170 ARG A CA 1
ATOM 1392 C C . ARG A 1 170 ? -2.929 20.617 -7.307 1.00 92.69 170 ARG A C 1
ATOM 1394 O O . ARG A 1 170 ? -3.507 21.401 -6.561 1.00 92.69 170 ARG A O 1
ATOM 1401 N N . GLY A 1 171 ? -1.595 20.511 -7.315 1.00 93.81 171 GLY A N 1
ATOM 1402 C CA . GLY A 1 171 ? -0.697 21.309 -6.465 1.00 93.81 171 GLY A CA 1
ATOM 1403 C C . GLY A 1 171 ? -0.443 20.746 -5.058 1.00 93.81 171 GLY A C 1
ATOM 1404 O O . GLY A 1 171 ? 0.240 21.387 -4.256 1.00 93.81 171 GLY A O 1
ATOM 1405 N N . ARG A 1 172 ? -0.974 19.557 -4.742 1.00 94.31 172 ARG A N 1
ATOM 1406 C CA . ARG A 1 172 ? -0.869 18.909 -3.423 1.00 94.31 172 ARG A CA 1
ATOM 1407 C C . ARG A 1 172 ? 0.340 17.983 -3.278 1.00 94.31 172 ARG A C 1
ATOM 1409 O O . ARG A 1 172 ? 0.442 17.247 -2.300 1.00 94.31 172 ARG A O 1
ATOM 1416 N N . GLU A 1 173 ? 1.298 18.007 -4.202 1.00 94.12 173 GLU A N 1
ATOM 1417 C CA . GLU A 1 173 ? 2.450 17.091 -4.198 1.00 94.12 173 GLU A CA 1
ATOM 1418 C C . GLU A 1 173 ? 3.270 17.166 -2.897 1.00 94.12 173 GLU A C 1
ATOM 1420 O O . GLU A 1 173 ? 3.800 16.165 -2.423 1.00 94.12 173 GLU A O 1
ATOM 1425 N N . ASN A 1 174 ? 3.338 18.339 -2.257 1.00 92.62 174 ASN A N 1
ATOM 1426 C CA . ASN A 1 174 ? 4.025 18.518 -0.971 1.00 92.62 174 ASN A CA 1
ATOM 1427 C C . ASN A 1 174 ? 3.312 17.834 0.217 1.00 92.62 174 ASN A C 1
ATOM 1429 O O . ASN A 1 174 ? 3.916 17.614 1.273 1.00 92.62 174 ASN A O 1
ATOM 1433 N N . GLU A 1 175 ? 2.020 17.543 0.092 1.00 93.19 175 GLU A N 1
ATOM 1434 C CA . GLU A 1 175 ? 1.201 16.957 1.156 1.00 93.19 175 GLU A CA 1
ATOM 1435 C C . GLU A 1 175 ? 1.363 15.441 1.233 1.00 93.19 175 GLU A C 1
ATOM 1437 O O . GLU A 1 175 ? 1.333 14.877 2.325 1.00 93.19 175 GLU A O 1
ATOM 1442 N N . ILE A 1 176 ? 1.632 14.810 0.090 1.00 93.25 176 ILE A N 1
ATOM 1443 C CA . ILE A 1 176 ? 1.780 13.359 -0.054 1.00 93.25 176 ILE A CA 1
ATOM 1444 C C . ILE A 1 176 ? 3.222 12.860 0.147 1.00 93.25 176 ILE A C 1
ATOM 1446 O O . ILE A 1 176 ? 3.490 11.669 -0.003 1.00 93.25 176 ILE A O 1
ATOM 1450 N N . ARG A 1 177 ? 4.149 13.743 0.538 1.00 93.19 177 ARG A N 1
ATOM 1451 C CA . ARG A 1 177 ? 5.523 13.395 0.945 1.00 93.19 177 ARG A CA 1
ATOM 1452 C C . ARG A 1 177 ? 5.605 12.972 2.425 1.00 93.19 177 ARG A C 1
ATOM 1454 O O . ARG A 1 177 ? 4.840 13.474 3.253 1.00 93.19 177 ARG A O 1
ATOM 1461 N N . PRO A 1 178 ? 6.589 12.141 2.817 1.00 93.19 178 PRO A N 1
ATOM 1462 C CA . PRO A 1 178 ? 7.596 11.517 1.960 1.00 93.19 178 PRO A CA 1
ATOM 1463 C C . PRO A 1 178 ? 7.043 10.304 1.201 1.00 93.19 178 PRO A C 1
ATOM 1465 O O . PRO A 1 178 ? 6.072 9.676 1.648 1.00 93.19 178 PRO A O 1
ATOM 1468 N N . TYR A 1 179 ? 7.677 9.980 0.072 1.00 90.75 179 TYR A N 1
ATOM 1469 C CA . TYR A 1 179 ? 7.299 8.842 -0.782 1.00 90.75 179 TYR A CA 1
ATOM 1470 C C . TYR A 1 179 ? 7.925 7.514 -0.338 1.00 90.75 179 TYR A C 1
ATOM 1472 O O . TYR A 1 179 ? 7.406 6.450 -0.663 1.00 90.75 179 TYR A O 1
ATOM 1480 N N . GLY A 1 180 ? 9.007 7.576 0.442 1.00 92.19 180 GLY A N 1
ATOM 1481 C CA . GLY A 1 180 ? 9.665 6.423 1.051 1.00 92.19 180 GLY A CA 1
ATOM 1482 C C . GLY A 1 180 ? 9.828 6.581 2.562 1.00 92.19 180 GLY A C 1
ATOM 1483 O O . GLY A 1 180 ? 9.756 7.681 3.114 1.00 92.19 180 GLY A O 1
ATOM 1484 N N . ASN A 1 181 ? 10.056 5.465 3.248 1.00 92.31 181 ASN A N 1
ATOM 1485 C CA . ASN A 1 181 ? 10.320 5.415 4.679 1.00 92.31 181 ASN A CA 1
ATOM 1486 C C . ASN A 1 181 ? 11.480 4.444 4.975 1.00 92.31 181 ASN A C 1
ATOM 1488 O O . ASN A 1 181 ? 11.282 3.228 4.909 1.00 92.31 181 ASN A O 1
ATOM 1492 N N . PRO A 1 182 ? 12.658 4.947 5.392 1.00 91.56 182 PRO A N 1
ATOM 1493 C CA . PRO A 1 182 ? 13.805 4.111 5.761 1.00 91.56 182 PRO A CA 1
ATOM 1494 C C . PRO A 1 182 ? 13.544 3.131 6.916 1.00 91.56 182 PRO A C 1
ATOM 1496 O O . PRO A 1 182 ? 14.276 2.162 7.076 1.00 91.56 182 PRO A O 1
ATOM 1499 N N . LYS A 1 183 ? 12.508 3.364 7.736 1.00 89.31 183 LYS A N 1
ATOM 1500 C CA . LYS A 1 183 ? 12.105 2.451 8.821 1.00 89.31 183 LYS A CA 1
ATOM 1501 C C . LYS A 1 183 ? 11.179 1.321 8.351 1.00 89.31 183 LYS A C 1
ATOM 1503 O O . LYS A 1 183 ? 10.876 0.422 9.140 1.00 89.31 183 LYS A O 1
ATOM 1508 N N . ALA A 1 184 ? 10.662 1.397 7.125 1.00 91.88 184 ALA A N 1
ATOM 1509 C CA . ALA A 1 184 ? 9.777 0.393 6.549 1.00 91.88 184 ALA A CA 1
ATOM 1510 C C . ALA A 1 184 ? 10.579 -0.694 5.818 1.00 91.88 184 ALA A C 1
ATOM 1512 O O . ALA A 1 184 ? 11.718 -0.475 5.416 1.00 91.88 184 ALA A O 1
ATOM 1513 N N . SER A 1 185 ? 9.983 -1.875 5.636 1.00 93.50 185 SER A N 1
ATOM 1514 C CA . SER A 1 185 ? 10.607 -2.933 4.834 1.00 93.50 185 SER A CA 1
ATOM 1515 C C . SER A 1 185 ? 10.764 -2.505 3.375 1.00 93.50 185 SER A C 1
ATOM 1517 O O . SER A 1 185 ? 9.972 -1.711 2.864 1.00 93.50 185 SER A O 1
ATOM 1519 N N . ASP A 1 186 ? 11.717 -3.114 2.684 1.00 95.38 186 ASP A N 1
ATOM 1520 C CA . ASP A 1 186 ? 11.891 -3.038 1.232 1.00 95.38 186 ASP A CA 1
ATOM 1521 C C . ASP A 1 186 ? 10.568 -3.165 0.450 1.00 95.38 186 ASP A C 1
ATOM 1523 O O . ASP A 1 186 ? 10.205 -2.290 -0.329 1.00 95.38 186 ASP A O 1
ATOM 1527 N N . SER A 1 187 ? 9.766 -4.173 0.786 1.00 95.69 187 SER A N 1
ATOM 1528 C CA . SER A 1 187 ? 8.479 -4.497 0.173 1.00 95.69 187 SER A CA 1
ATOM 1529 C C . SER A 1 187 ? 7.436 -3.398 0.394 1.00 95.69 187 SER A C 1
ATOM 1531 O O . SER A 1 187 ? 6.571 -3.173 -0.443 1.00 95.69 187 SER A O 1
ATOM 1533 N N . ALA A 1 188 ? 7.506 -2.706 1.537 1.00 95.69 188 ALA A N 1
ATOM 1534 C CA . ALA A 1 188 ? 6.574 -1.629 1.870 1.00 95.69 188 ALA A CA 1
ATOM 1535 C C . ALA A 1 188 ? 6.945 -0.342 1.127 1.00 95.69 188 ALA A C 1
ATOM 1537 O O . ALA A 1 188 ? 6.067 0.435 0.755 1.00 95.69 188 ALA A O 1
ATOM 1538 N N . ASN A 1 189 ? 8.241 -0.122 0.909 1.00 97.38 189 ASN A N 1
ATOM 1539 C CA . ASN A 1 189 ? 8.735 0.979 0.097 1.00 97.38 189 ASN A CA 1
ATOM 1540 C C . ASN A 1 189 ? 8.452 0.753 -1.393 1.00 97.38 189 ASN A C 1
ATOM 1542 O O . ASN A 1 189 ? 8.015 1.690 -2.053 1.00 97.38 189 ASN A O 1
ATOM 1546 N N . LEU A 1 190 ? 8.597 -0.480 -1.892 1.00 97.50 190 LEU A N 1
ATOM 1547 C CA . LEU A 1 190 ? 8.209 -0.834 -3.259 1.00 97.50 190 LEU A CA 1
ATOM 1548 C C . LEU A 1 190 ? 6.702 -0.627 -3.481 1.00 97.50 190 LEU A C 1
ATOM 1550 O O . LEU A 1 190 ? 6.309 0.007 -4.454 1.00 97.50 190 LEU A O 1
ATOM 1554 N N . ASP A 1 191 ? 5.864 -1.082 -2.541 1.00 96.88 191 ASP A N 1
ATOM 1555 C CA . ASP A 1 191 ? 4.413 -0.835 -2.554 1.00 96.88 191 ASP A CA 1
ATOM 1556 C C . ASP A 1 191 ? 4.082 0.664 -2.555 1.00 96.88 191 ASP A C 1
ATOM 1558 O O . ASP A 1 191 ? 3.240 1.101 -3.330 1.00 96.88 191 ASP A O 1
ATOM 1562 N N . SER A 1 192 ? 4.791 1.467 -1.752 1.00 96.31 192 SER A N 1
ATOM 1563 C CA . SER A 1 192 ? 4.581 2.923 -1.693 1.00 96.31 192 SER A CA 1
ATOM 1564 C C . SER A 1 192 ? 4.974 3.623 -2.999 1.00 96.31 192 SER A C 1
ATOM 1566 O O . SER A 1 192 ? 4.272 4.530 -3.445 1.00 96.31 192 SER A O 1
ATOM 1568 N N . ALA A 1 193 ? 6.069 3.195 -3.634 1.00 96.56 193 ALA A N 1
ATOM 1569 C CA . ALA A 1 193 ? 6.492 3.717 -4.931 1.00 96.56 193 ALA A CA 1
ATOM 1570 C C . ALA A 1 193 ? 5.499 3.334 -6.041 1.00 96.56 193 ALA A C 1
ATOM 1572 O O . ALA A 1 193 ? 5.109 4.188 -6.839 1.00 96.56 193 ALA A O 1
ATOM 1573 N N . ALA A 1 194 ? 5.035 2.081 -6.059 1.00 96.31 194 ALA A N 1
ATOM 1574 C CA . ALA A 1 194 ? 4.044 1.609 -7.022 1.00 96.31 194 ALA A CA 1
ATOM 1575 C C . ALA A 1 194 ? 2.695 2.323 -6.845 1.00 96.31 194 ALA A C 1
ATOM 1577 O O . ALA A 1 194 ? 2.103 2.777 -7.824 1.00 96.31 194 ALA A O 1
ATOM 1578 N N . GLU A 1 195 ? 2.240 2.499 -5.601 1.00 95.75 195 GLU A N 1
ATOM 1579 C CA . GLU A 1 195 ? 1.023 3.246 -5.287 1.00 95.75 195 GLU A CA 1
ATOM 1580 C C . GLU A 1 195 ? 1.139 4.712 -5.725 1.00 95.75 195 GLU A C 1
ATOM 1582 O O . GLU A 1 195 ? 0.215 5.231 -6.346 1.00 95.75 195 GLU A O 1
ATOM 1587 N N . LEU A 1 196 ? 2.282 5.375 -5.505 1.00 95.50 196 LEU A N 1
ATOM 1588 C CA . LEU A 1 196 ? 2.500 6.743 -5.990 1.00 95.50 196 LEU A CA 1
ATOM 1589 C C . LEU A 1 196 ? 2.363 6.837 -7.515 1.00 95.50 196 LEU A C 1
ATOM 1591 O O . LEU A 1 196 ? 1.715 7.761 -8.012 1.00 95.50 196 LEU A O 1
ATOM 1595 N N . LEU A 1 197 ? 2.969 5.908 -8.261 1.00 94.94 197 LEU A N 1
ATOM 1596 C CA . LEU A 1 197 ? 2.893 5.877 -9.725 1.00 94.94 197 LEU A CA 1
ATOM 1597 C C . LEU A 1 197 ? 1.459 5.637 -10.209 1.00 94.94 197 LEU A C 1
ATOM 1599 O O . LEU A 1 197 ? 0.995 6.360 -11.094 1.00 94.94 197 LEU A O 1
ATOM 1603 N N . LEU A 1 198 ? 0.752 4.689 -9.587 1.00 94.12 198 LEU A N 1
ATOM 1604 C CA . LEU A 1 198 ? -0.643 4.365 -9.885 1.00 94.12 198 LEU A CA 1
ATOM 1605 C C . LEU A 1 198 ? -1.563 5.564 -9.632 1.00 94.12 198 LEU A C 1
ATOM 1607 O O . LEU A 1 198 ? -2.291 5.998 -10.520 1.00 94.12 198 LEU A O 1
ATOM 1611 N N . ARG A 1 199 ? -1.483 6.178 -8.446 1.00 94.44 199 ARG A N 1
ATOM 1612 C CA . ARG A 1 199 ? -2.301 7.354 -8.101 1.00 94.44 199 ARG A CA 1
ATOM 1613 C C . ARG A 1 199 ? -1.927 8.603 -8.904 1.00 94.44 199 ARG A C 1
ATOM 1615 O O . ARG A 1 199 ? -2.755 9.505 -9.044 1.00 94.44 199 ARG A O 1
ATOM 1622 N N . SER A 1 200 ? -0.725 8.619 -9.487 1.00 93.94 200 SER A N 1
ATOM 1623 C CA . SER A 1 200 ? -0.286 9.627 -10.459 1.00 93.94 200 SER A CA 1
ATOM 1624 C C . SER A 1 200 ? -0.817 9.394 -11.883 1.00 93.94 200 SER A C 1
ATOM 1626 O O . SER A 1 200 ? -0.543 10.229 -12.744 1.00 93.94 200 SER A O 1
ATOM 1628 N N . GLY A 1 201 ? -1.558 8.305 -12.134 1.00 92.06 201 GLY A N 1
ATOM 1629 C CA . GLY A 1 201 ? -2.243 8.023 -13.402 1.00 92.06 201 GLY A CA 1
ATOM 1630 C C . GLY A 1 201 ? -1.637 6.910 -14.262 1.00 92.06 201 GLY A C 1
ATOM 1631 O O . GLY A 1 201 ? -2.068 6.746 -15.399 1.00 92.06 201 GLY A O 1
ATOM 1632 N N . ARG A 1 202 ? -0.642 6.160 -13.770 1.00 92.38 202 ARG A N 1
ATOM 1633 C CA . ARG A 1 202 ? -0.086 5.012 -14.512 1.00 92.38 202 ARG A CA 1
ATOM 1634 C C . ARG A 1 202 ? -0.889 3.750 -14.274 1.00 92.38 202 ARG A C 1
ATOM 1636 O O . ARG A 1 202 ? -1.399 3.546 -13.178 1.00 92.38 202 ARG A O 1
ATOM 1643 N N . SER A 1 203 ? -0.915 2.857 -15.258 1.00 92.00 203 SER A N 1
ATOM 1644 C CA . SER A 1 203 ? -1.443 1.509 -15.025 1.00 92.00 203 SER A CA 1
ATOM 1645 C C . SER A 1 203 ? -0.527 0.721 -14.068 1.00 92.00 203 SER A C 1
ATOM 1647 O O . SER A 1 203 ? 0.670 1.011 -13.987 1.00 92.00 203 SER A O 1
ATOM 1649 N N . PRO A 1 204 ? -1.023 -0.310 -13.360 1.00 89.69 204 PRO A N 1
ATOM 1650 C CA . PRO A 1 204 ? -0.176 -1.135 -12.495 1.00 89.69 204 PRO A CA 1
ATOM 1651 C C . PRO A 1 204 ? 0.942 -1.854 -13.245 1.00 89.69 204 PRO A C 1
ATOM 1653 O O . PRO A 1 204 ? 2.058 -1.932 -12.741 1.00 89.69 204 PRO A O 1
ATOM 1656 N N . ALA A 1 205 ? 0.657 -2.352 -14.454 1.00 91.50 205 ALA A N 1
ATOM 1657 C CA . ALA A 1 205 ? 1.656 -3.019 -15.281 1.00 91.50 205 ALA A CA 1
ATOM 1658 C C . ALA A 1 205 ? 2.775 -2.042 -15.662 1.00 91.50 205 ALA A C 1
ATOM 1660 O O . ALA A 1 205 ? 3.944 -2.346 -15.458 1.00 91.50 205 ALA A O 1
ATOM 1661 N N . GLU A 1 206 ? 2.418 -0.834 -16.104 1.00 94.06 206 GLU A N 1
ATOM 1662 C CA . GLU A 1 206 ? 3.387 0.223 -16.395 1.00 94.06 206 GLU A CA 1
ATOM 1663 C C . GLU A 1 206 ? 4.193 0.609 -15.146 1.00 94.06 206 GLU A C 1
ATOM 1665 O O . GLU A 1 206 ? 5.418 0.653 -15.196 1.00 94.06 206 GLU A O 1
ATOM 1670 N N . ALA A 1 207 ? 3.537 0.831 -14.001 1.00 94.81 207 ALA A N 1
ATOM 1671 C CA . ALA A 1 207 ? 4.213 1.172 -12.750 1.00 94.81 207 ALA A CA 1
ATOM 1672 C C . ALA A 1 207 ? 5.235 0.102 -12.333 1.00 94.81 207 ALA A C 1
ATOM 1674 O O . ALA A 1 207 ? 6.343 0.436 -11.915 1.00 94.81 207 ALA A O 1
ATOM 1675 N N . LEU A 1 208 ? 4.891 -1.179 -12.480 1.00 95.06 208 LEU A N 1
ATOM 1676 C CA . LEU A 1 208 ? 5.798 -2.278 -12.171 1.00 95.06 208 LEU A CA 1
ATOM 1677 C C . LEU A 1 208 ? 6.899 -2.453 -13.214 1.00 95.06 208 LEU A C 1
ATOM 1679 O O . LEU A 1 208 ? 8.024 -2.723 -12.819 1.00 95.06 208 LEU A O 1
ATOM 1683 N N . MET A 1 209 ? 6.633 -2.228 -14.502 1.00 95.06 209 MET A N 1
ATOM 1684 C CA . MET A 1 209 ? 7.683 -2.204 -15.527 1.00 95.06 209 MET A CA 1
ATOM 1685 C C . MET A 1 209 ? 8.692 -1.074 -15.278 1.00 95.06 209 MET A C 1
ATOM 1687 O O . MET A 1 209 ? 9.871 -1.244 -15.567 1.00 95.06 209 MET A O 1
ATOM 1691 N N . LEU A 1 210 ? 8.260 0.064 -14.725 1.00 95.75 210 LEU A N 1
ATOM 1692 C CA . LEU A 1 210 ? 9.162 1.156 -14.346 1.00 95.75 210 LEU A CA 1
ATOM 1693 C C . LEU A 1 210 ? 10.024 0.819 -13.130 1.00 95.75 210 LEU A C 1
ATOM 1695 O O . LEU A 1 210 ? 11.204 1.156 -13.107 1.00 95.75 210 LEU A O 1
ATOM 1699 N N . LEU A 1 211 ? 9.426 0.208 -12.106 1.00 96.44 211 LEU A N 1
ATOM 1700 C CA . LEU A 1 211 ? 10.120 -0.090 -10.853 1.00 96.44 211 LEU A CA 1
ATOM 1701 C C . LEU A 1 211 ? 10.983 -1.348 -10.964 1.00 96.44 211 LEU A C 1
ATOM 1703 O O . LEU A 1 211 ? 12.105 -1.353 -10.479 1.00 96.44 211 LEU A O 1
ATOM 1707 N N . VAL A 1 212 ? 10.484 -2.399 -11.609 1.00 96.25 212 VAL A N 1
ATOM 1708 C CA . VAL A 1 212 ? 11.139 -3.707 -11.759 1.00 96.25 212 VAL A CA 1
ATOM 1709 C C . VAL A 1 212 ? 11.174 -4.072 -13.252 1.00 96.25 212 VAL A C 1
ATOM 1711 O O . VAL A 1 212 ? 10.412 -4.931 -13.704 1.00 96.25 212 VAL A O 1
ATOM 1714 N N . PRO A 1 213 ? 12.003 -3.376 -14.055 1.00 94.38 213 PRO A N 1
ATOM 1715 C CA . PRO A 1 213 ? 12.089 -3.609 -15.494 1.00 94.38 213 PRO A CA 1
ATOM 1716 C C . PRO A 1 213 ? 12.655 -4.996 -15.810 1.00 94.38 213 PRO A C 1
ATOM 1718 O O . PRO A 1 213 ? 13.540 -5.495 -15.113 1.00 94.38 213 PRO A O 1
ATOM 1721 N N . GLU A 1 214 ? 12.189 -5.604 -16.902 1.00 90.25 214 GLU A N 1
ATOM 1722 C CA . GLU A 1 214 ? 12.775 -6.852 -17.391 1.00 90.25 214 GLU A CA 1
ATOM 1723 C C . GLU A 1 214 ? 14.180 -6.624 -17.975 1.00 90.25 214 GLU A C 1
ATOM 1725 O O . GLU A 1 214 ? 14.552 -5.517 -18.376 1.00 90.25 214 GLU A O 1
ATOM 1730 N N . ALA A 1 215 ? 14.975 -7.691 -18.072 1.00 89.19 215 ALA A N 1
ATOM 1731 C CA . ALA A 1 215 ? 16.264 -7.656 -18.756 1.00 89.19 215 ALA A CA 1
ATOM 1732 C C . ALA A 1 215 ? 16.061 -7.579 -20.284 1.00 89.19 215 ALA A C 1
ATOM 1734 O O . ALA A 1 215 ? 16.159 -8.573 -21.000 1.00 89.19 215 ALA A O 1
ATOM 1735 N N . TYR A 1 216 ? 15.765 -6.379 -20.781 1.00 89.88 216 TYR A N 1
ATOM 1736 C CA . TYR A 1 216 ? 15.331 -6.152 -22.163 1.00 89.88 216 TYR A CA 1
ATOM 1737 C C . TYR A 1 216 ? 16.484 -6.048 -23.181 1.00 89.88 216 TYR A C 1
ATOM 1739 O O . TYR A 1 216 ? 16.295 -6.264 -24.382 1.00 89.88 216 TYR A O 1
ATOM 1747 N N . LYS A 1 217 ? 17.703 -5.722 -22.728 1.00 87.12 217 LYS A N 1
ATOM 1748 C CA . LYS A 1 217 ? 18.864 -5.538 -23.616 1.00 87.12 217 LYS A CA 1
ATOM 1749 C C . LYS A 1 217 ? 19.245 -6.842 -24.308 1.00 87.12 217 LYS A C 1
ATOM 1751 O O . LYS A 1 217 ? 19.410 -7.871 -23.661 1.00 87.12 217 LYS A O 1
ATOM 1756 N N . ASN A 1 218 ? 19.470 -6.766 -25.619 1.00 88.75 218 ASN A N 1
ATOM 1757 C CA . ASN A 1 218 ? 19.833 -7.902 -26.473 1.00 88.75 218 ASN A CA 1
ATOM 1758 C C . ASN A 1 218 ? 18.801 -9.043 -26.476 1.00 88.75 218 ASN A C 1
ATOM 1760 O O . ASN A 1 218 ? 19.129 -10.143 -26.915 1.00 88.75 218 ASN A O 1
ATOM 1764 N N . HIS A 1 219 ? 17.566 -8.802 -26.017 1.00 90.62 219 HIS A N 1
ATOM 1765 C CA . HIS A 1 219 ? 16.513 -9.808 -26.024 1.00 90.62 219 HIS A CA 1
ATOM 1766 C C . HIS A 1 219 ? 15.991 -9.993 -27.461 1.00 90.62 219 HIS A C 1
ATOM 1768 O O . HIS A 1 219 ? 15.292 -9.107 -27.964 1.00 90.62 219 HIS A O 1
ATOM 1774 N N . PRO A 1 220 ? 16.254 -11.129 -28.145 1.00 90.12 220 PRO A N 1
ATOM 1775 C CA . PRO A 1 220 ? 15.968 -11.257 -29.577 1.00 90.12 220 PRO A CA 1
ATOM 1776 C C . PRO A 1 220 ? 14.483 -11.074 -29.901 1.00 90.12 220 PRO A C 1
ATOM 1778 O O . PRO A 1 220 ? 14.136 -10.412 -30.873 1.00 90.12 220 PRO A O 1
ATOM 1781 N N . THR A 1 221 ? 13.593 -11.601 -29.051 1.00 92.00 221 THR A N 1
ATOM 1782 C CA . THR A 1 221 ? 12.144 -11.432 -29.228 1.00 92.00 221 THR A CA 1
ATOM 1783 C C . THR A 1 221 ? 11.704 -9.976 -29.123 1.00 92.00 221 THR A C 1
ATOM 1785 O O . THR A 1 221 ? 10.904 -9.558 -29.949 1.00 92.00 221 THR A O 1
ATOM 1788 N N . LEU A 1 222 ? 12.217 -9.199 -28.160 1.00 91.44 222 LEU A N 1
ATOM 1789 C CA . LEU A 1 222 ? 11.836 -7.793 -28.016 1.00 91.44 222 LEU A CA 1
ATOM 1790 C C . LEU A 1 222 ? 12.368 -6.982 -29.197 1.00 91.44 222 LEU A C 1
ATOM 1792 O O . LEU A 1 222 ? 11.606 -6.274 -29.837 1.00 91.44 222 LEU A O 1
ATOM 1796 N N . LEU A 1 223 ? 13.631 -7.186 -29.579 1.00 89.81 223 LEU A N 1
ATOM 1797 C CA . LEU A 1 223 ? 14.239 -6.476 -30.708 1.00 89.81 223 LEU A CA 1
ATOM 1798 C C . LEU A 1 223 ? 13.544 -6.749 -32.051 1.00 89.81 223 LEU A C 1
ATOM 1800 O O . LEU A 1 223 ? 13.510 -5.869 -32.904 1.00 89.81 223 LEU A O 1
ATOM 1804 N N . ILE A 1 224 ? 13.018 -7.962 -32.257 1.00 91.88 224 ILE A N 1
ATOM 1805 C CA . ILE A 1 224 ? 12.398 -8.357 -33.531 1.00 91.88 224 ILE A CA 1
ATOM 1806 C C . ILE A 1 224 ? 10.887 -8.111 -33.535 1.00 91.88 224 ILE A C 1
A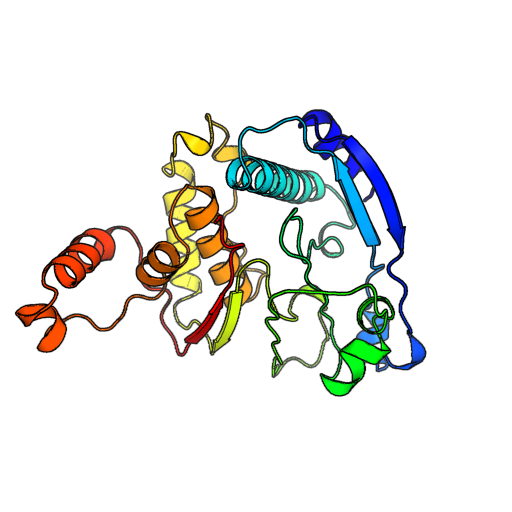TOM 1808 O O . ILE A 1 224 ? 10.344 -7.702 -34.558 1.00 91.88 224 ILE A O 1
ATOM 1812 N N . LYS A 1 225 ? 10.190 -8.422 -32.436 1.00 95.00 225 LYS A N 1
ATOM 1813 C CA . LYS A 1 225 ? 8.719 -8.433 -32.395 1.00 95.00 225 LYS A CA 1
ATOM 1814 C C . LYS A 1 225 ? 8.102 -7.245 -31.669 1.00 95.00 225 LYS A C 1
ATOM 1816 O O . LYS A 1 225 ? 6.958 -6.936 -31.973 1.00 95.00 225 LYS A O 1
ATOM 1821 N N . TYR A 1 226 ? 8.819 -6.633 -30.729 1.00 94.81 226 TYR A N 1
ATOM 1822 C CA . TYR A 1 226 ? 8.284 -5.593 -29.846 1.00 94.81 226 TYR A CA 1
ATOM 1823 C C . TYR A 1 226 ? 9.306 -4.464 -29.610 1.00 94.81 226 TYR A C 1
ATOM 1825 O O . TYR A 1 226 ? 9.685 -4.209 -28.460 1.00 94.81 226 TYR A O 1
ATOM 1833 N N . PRO A 1 227 ? 9.824 -3.818 -30.673 1.00 93.38 227 PRO A N 1
ATOM 1834 C CA . PRO A 1 227 ? 10.823 -2.757 -30.535 1.00 93.38 227 PRO A CA 1
ATOM 1835 C C . PRO A 1 227 ? 10.340 -1.601 -29.643 1.00 93.38 227 PRO A C 1
ATOM 1837 O O . PRO A 1 227 ? 11.133 -1.027 -28.904 1.00 93.38 227 PRO A O 1
ATOM 1840 N N . GLU A 1 228 ? 9.035 -1.331 -29.608 1.00 95.19 228 GLU A N 1
ATOM 1841 C CA . GLU A 1 228 ? 8.416 -0.322 -28.749 1.00 95.19 228 GLU A CA 1
ATOM 1842 C C . GLU A 1 228 ? 8.586 -0.600 -27.244 1.00 95.19 228 GLU A C 1
ATOM 1844 O O . GLU A 1 228 ? 8.633 0.334 -26.445 1.00 95.19 228 GLU A O 1
ATOM 1849 N N . ILE A 1 229 ? 8.728 -1.870 -26.840 1.00 93.38 229 ILE A N 1
ATOM 1850 C CA . ILE A 1 229 ? 9.025 -2.238 -25.446 1.00 93.38 229 ILE A CA 1
ATOM 1851 C C . ILE A 1 229 ? 10.471 -1.856 -25.105 1.00 93.38 229 ILE A C 1
ATOM 1853 O O . ILE A 1 229 ? 10.749 -1.360 -24.012 1.00 93.38 229 ILE A O 1
ATOM 1857 N N . VAL A 1 230 ? 11.401 -2.036 -26.048 1.00 93.94 230 VAL A N 1
ATOM 1858 C CA . VAL A 1 230 ? 12.798 -1.604 -25.883 1.00 93.94 230 VAL A CA 1
ATOM 1859 C C . VAL A 1 230 ? 12.869 -0.082 -25.780 1.00 93.94 230 VAL A C 1
ATOM 1861 O O . VAL A 1 230 ? 13.518 0.424 -24.864 1.00 93.94 230 VAL A O 1
ATOM 1864 N N . ASP A 1 231 ? 12.147 0.633 -26.647 1.00 94.56 231 ASP A N 1
ATOM 1865 C CA . ASP A 1 231 ? 12.056 2.097 -26.617 1.00 94.56 231 ASP A CA 1
ATOM 1866 C C . ASP A 1 231 ? 11.478 2.603 -25.287 1.00 94.56 231 ASP A C 1
ATOM 1868 O O . ASP A 1 231 ? 12.003 3.554 -24.700 1.00 94.56 231 ASP A O 1
ATOM 1872 N N . PHE A 1 232 ? 10.438 1.939 -24.767 1.00 95.19 232 PHE A N 1
ATOM 1873 C CA . PHE A 1 232 ? 9.869 2.226 -23.449 1.00 95.19 232 PHE A CA 1
ATOM 1874 C C . PHE A 1 232 ? 10.940 2.139 -22.352 1.00 95.19 232 PHE A C 1
ATOM 1876 O O . PHE A 1 232 ? 11.153 3.100 -21.607 1.00 95.19 232 PHE A O 1
ATOM 1883 N N . TYR A 1 233 ? 11.667 1.022 -22.264 1.00 95.44 233 TYR A N 1
ATOM 1884 C CA . TYR A 1 233 ? 12.698 0.867 -21.239 1.00 95.44 233 TYR A CA 1
ATOM 1885 C C . TYR A 1 233 ? 13.875 1.828 -21.434 1.00 95.44 233 TYR A C 1
ATOM 1887 O O . TYR A 1 233 ? 14.399 2.368 -20.455 1.00 95.44 233 TYR A O 1
ATOM 1895 N N . ASP A 1 234 ? 14.271 2.109 -22.676 1.00 93.62 234 ASP A N 1
ATOM 1896 C CA . ASP A 1 234 ? 15.334 3.067 -22.971 1.00 93.62 234 ASP A CA 1
ATOM 1897 C C . ASP A 1 234 ? 14.966 4.507 -22.606 1.00 93.62 234 ASP A C 1
ATOM 1899 O O . ASP A 1 234 ? 15.840 5.252 -22.149 1.00 93.62 234 ASP A O 1
ATOM 1903 N N . TYR A 1 235 ? 13.691 4.882 -22.727 1.00 94.44 235 TYR A N 1
ATOM 1904 C CA . TYR A 1 235 ? 13.180 6.170 -22.268 1.00 94.44 235 TYR A CA 1
ATOM 1905 C C . TYR A 1 235 ? 13.216 6.295 -20.736 1.00 94.44 235 TYR A C 1
ATOM 1907 O O . TYR A 1 235 ? 13.590 7.346 -20.200 1.00 94.44 235 TYR A O 1
ATOM 1915 N N . TYR A 1 236 ? 12.863 5.226 -20.014 1.00 93.69 236 TYR A N 1
ATOM 1916 C CA . TYR A 1 236 ? 12.700 5.269 -18.558 1.00 93.69 236 TYR A CA 1
ATOM 1917 C C . TYR A 1 236 ? 13.944 4.921 -17.738 1.00 93.69 236 TYR A C 1
ATOM 1919 O O . TYR A 1 236 ? 14.035 5.384 -16.600 1.00 93.69 236 TYR A O 1
ATOM 1927 N N . LYS A 1 237 ? 14.939 4.210 -18.293 1.00 87.94 237 LYS A N 1
ATOM 1928 C CA . LYS A 1 237 ? 16.157 3.788 -17.561 1.00 87.94 237 LYS A CA 1
ATOM 1929 C C . LYS A 1 237 ? 16.934 4.928 -16.887 1.00 87.94 237 LYS A C 1
ATOM 1931 O O . LYS A 1 237 ? 17.687 4.686 -15.951 1.00 87.94 237 LYS A O 1
ATOM 1936 N N . GLY A 1 238 ? 16.808 6.159 -17.394 1.00 85.31 238 GLY A N 1
ATOM 1937 C CA . GLY A 1 238 ? 17.431 7.358 -16.816 1.00 85.31 238 GLY A CA 1
ATOM 1938 C C . GLY A 1 238 ? 16.516 8.157 -15.882 1.00 85.31 238 GLY A C 1
ATOM 1939 O O . GLY A 1 238 ? 16.979 9.075 -15.212 1.00 85.31 238 GLY A O 1
ATOM 1940 N N . GLN A 1 239 ? 15.221 7.837 -15.845 1.00 88.69 239 GLN A N 1
ATOM 1941 C CA . GLN A 1 239 ? 14.210 8.557 -15.069 1.00 88.69 239 GLN A CA 1
ATOM 1942 C C . GLN A 1 239 ? 13.871 7.841 -13.760 1.00 88.69 239 GLN A C 1
ATOM 1944 O O . GLN A 1 239 ? 13.739 8.509 -12.733 1.00 88.69 239 GLN A O 1
ATOM 1949 N N . MET A 1 240 ? 13.776 6.509 -13.791 1.00 91.38 240 MET A N 1
ATOM 1950 C CA . MET A 1 240 ? 13.532 5.645 -12.636 1.00 91.38 240 MET A CA 1
ATOM 1951 C C . MET A 1 240 ? 14.612 4.564 -12.579 1.00 91.38 240 MET A C 1
ATOM 1953 O O . MET A 1 240 ? 14.815 3.830 -13.543 1.00 91.38 240 MET A O 1
ATOM 1957 N N . GLU A 1 241 ? 15.322 4.486 -11.459 1.00 92.56 241 GLU A N 1
ATOM 1958 C CA . GLU A 1 241 ? 16.243 3.389 -11.182 1.00 92.56 241 GLU A CA 1
ATOM 1959 C C . GLU A 1 241 ? 15.482 2.096 -10.882 1.00 92.56 241 GLU A C 1
ATOM 1961 O O . GLU A 1 241 ? 14.411 2.113 -10.274 1.00 92.56 241 GLU A O 1
ATOM 1966 N N . ALA A 1 242 ? 16.063 0.966 -11.283 1.00 94.94 242 ALA A N 1
ATOM 1967 C CA . ALA A 1 242 ? 15.486 -0.335 -11.001 1.00 94.94 242 ALA A CA 1
ATOM 1968 C C . ALA A 1 242 ? 15.539 -0.655 -9.497 1.00 94.94 242 ALA A C 1
ATOM 1970 O O . ALA A 1 242 ? 16.585 -0.576 -8.840 1.00 94.94 242 ALA A O 1
ATOM 1971 N N . TRP A 1 243 ? 14.402 -1.099 -8.979 1.00 96.94 243 TRP A N 1
ATOM 1972 C CA . TRP A 1 243 ? 14.249 -1.713 -7.671 1.00 96.94 243 TRP A CA 1
ATOM 1973 C C . TRP A 1 243 ? 14.638 -3.182 -7.789 1.00 96.94 243 TRP A C 1
ATOM 1975 O O . TRP A 1 243 ? 13.792 -4.064 -7.898 1.00 96.94 243 TRP A O 1
ATOM 1985 N N . ASP A 1 244 ? 15.946 -3.409 -7.840 1.00 94.50 244 ASP A N 1
ATOM 1986 C CA . ASP A 1 244 ? 16.541 -4.682 -8.219 1.00 94.50 244 ASP A CA 1
ATOM 1987 C C . ASP A 1 244 ? 16.719 -5.636 -7.028 1.00 94.50 244 ASP A C 1
ATOM 1989 O O . ASP A 1 244 ? 16.934 -5.230 -5.880 1.00 94.50 244 ASP A O 1
ATOM 1993 N N . GLY A 1 245 ? 16.650 -6.926 -7.336 1.00 93.19 245 GLY A N 1
ATOM 1994 C CA . GLY A 1 245 ? 16.653 -8.043 -6.406 1.00 93.19 245 GLY A CA 1
ATOM 1995 C C . GLY A 1 245 ? 15.645 -9.126 -6.815 1.00 93.19 245 GLY A C 1
ATOM 1996 O O . GLY A 1 245 ? 14.796 -8.894 -7.678 1.00 93.19 245 GLY A O 1
ATOM 1997 N N . PRO A 1 246 ? 15.731 -10.342 -6.247 1.00 92.44 246 PRO A N 1
ATOM 1998 C CA . PRO A 1 246 ? 14.760 -11.392 -6.533 1.00 92.44 246 PRO A CA 1
ATOM 1999 C C . PRO A 1 246 ? 13.365 -10.918 -6.133 1.00 92.44 246 PRO A C 1
ATOM 2001 O O . PRO A 1 246 ? 13.171 -10.567 -4.974 1.00 92.44 246 PRO A O 1
ATOM 2004 N N . ALA A 1 247 ? 12.406 -10.923 -7.059 1.00 93.06 247 ALA A N 1
ATOM 2005 C CA . ALA A 1 247 ? 11.053 -10.451 -6.790 1.00 93.06 247 ALA A CA 1
ATOM 2006 C C . ALA A 1 247 ? 10.007 -11.242 -7.585 1.00 93.06 247 ALA A C 1
ATOM 2008 O O . ALA A 1 247 ? 9.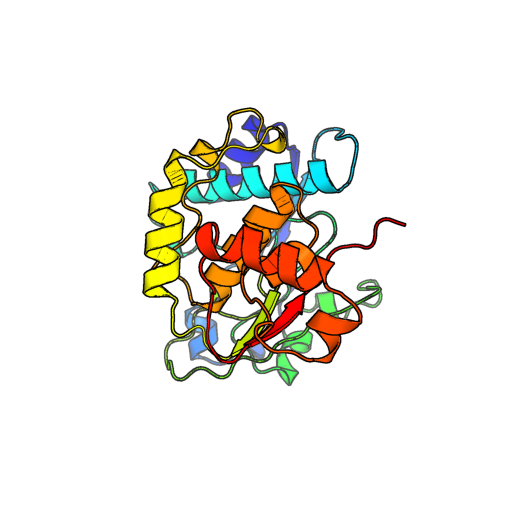956 -11.194 -8.813 1.00 93.06 247 ALA A O 1
ATOM 2009 N N . LEU A 1 248 ? 9.120 -11.929 -6.868 1.00 94.31 248 LEU A N 1
ATOM 2010 C CA . LEU A 1 248 ? 7.805 -12.320 -7.365 1.00 94.31 248 LEU A CA 1
ATOM 2011 C C . LEU A 1 248 ? 6.780 -11.326 -6.819 1.00 94.31 248 LEU A C 1
ATOM 2013 O O . LEU A 1 248 ? 6.597 -11.221 -5.602 1.00 94.31 248 LEU A O 1
ATOM 2017 N N . LEU A 1 249 ? 6.109 -10.617 -7.727 1.00 94.19 249 LEU A N 1
ATOM 2018 C CA . LEU A 1 249 ? 5.110 -9.607 -7.399 1.00 94.19 249 LEU A CA 1
ATOM 2019 C C . LEU A 1 249 ? 3.714 -10.079 -7.798 1.00 94.19 249 LEU A C 1
ATOM 2021 O O . LEU A 1 249 ? 3.438 -10.351 -8.963 1.00 94.19 249 LEU A O 1
ATOM 2025 N N . LEU A 1 250 ? 2.827 -10.141 -6.812 1.00 93.44 250 LEU A N 1
ATOM 2026 C CA . LEU A 1 250 ? 1.387 -10.260 -7.000 1.00 93.44 250 LEU A CA 1
ATOM 2027 C C . LEU A 1 250 ? 0.785 -8.875 -6.797 1.00 93.44 250 LEU A C 1
ATOM 2029 O O . LEU A 1 250 ? 1.061 -8.233 -5.786 1.00 93.44 250 LEU A O 1
ATOM 2033 N N . PHE A 1 251 ? -0.043 -8.418 -7.724 1.00 91.19 251 PHE A N 1
ATOM 2034 C CA . PHE A 1 251 ? -0.689 -7.115 -7.631 1.00 91.19 251 PHE A CA 1
ATOM 2035 C C . PHE A 1 251 ? -2.114 -7.196 -8.160 1.00 91.19 251 PHE A C 1
ATOM 2037 O O . PHE A 1 251 ? -2.439 -8.068 -8.965 1.00 91.19 251 PHE A O 1
ATOM 2044 N N . SER A 1 252 ? -2.971 -6.300 -7.683 1.00 81.69 252 SER A N 1
ATOM 2045 C CA . SER A 1 252 ? -4.342 -6.177 -8.166 1.00 81.69 252 SER A CA 1
ATOM 2046 C C . SER A 1 252 ? -4.777 -4.721 -8.158 1.00 81.69 252 SER A C 1
ATOM 2048 O O . SER A 1 252 ? -4.423 -3.966 -7.259 1.00 81.69 252 SER A O 1
ATOM 2050 N N . ILE A 1 253 ? -5.585 -4.360 -9.143 1.00 70.81 253 ILE A N 1
ATOM 2051 C CA . ILE A 1 253 ? -6.477 -3.204 -9.102 1.00 70.81 253 ILE A CA 1
ATOM 2052 C C . ILE A 1 253 ? -7.883 -3.714 -9.390 1.00 70.81 253 ILE A C 1
ATOM 2054 O O . ILE A 1 253 ? -8.028 -4.781 -9.998 1.00 70.81 253 ILE A O 1
ATOM 2058 N N . SER A 1 254 ? -8.927 -2.987 -8.981 1.00 58.16 254 SER A N 1
ATOM 2059 C CA . SER A 1 254 ? -10.239 -3.358 -9.506 1.00 58.16 254 SER A CA 1
ATOM 2060 C C . SER A 1 254 ? -10.248 -3.142 -11.018 1.00 58.16 254 SER A C 1
ATOM 2062 O O . SER A 1 254 ? -9.708 -2.165 -11.543 1.00 58.16 254 SER A O 1
ATOM 2064 N N . TRP A 1 255 ? -10.819 -4.117 -11.715 1.00 47.84 255 TRP A N 1
ATOM 2065 C CA . TRP A 1 255 ? -11.111 -4.009 -13.128 1.00 47.84 255 TRP A CA 1
ATOM 2066 C C . TRP A 1 255 ? -12.274 -3.033 -13.268 1.00 47.84 255 TRP A C 1
ATOM 2068 O O . TRP A 1 255 ? -13.403 -3.378 -12.924 1.00 47.84 255 TRP A O 1
ATOM 2078 N N . ASN A 1 256 ? -12.012 -1.828 -13.767 1.00 43.41 256 ASN A N 1
ATOM 2079 C CA . ASN A 1 256 ? -13.082 -1.043 -14.366 1.00 43.41 256 ASN A CA 1
ATOM 2080 C C . ASN A 1 256 ? -13.440 -1.734 -15.688 1.00 43.41 256 ASN A C 1
ATOM 2082 O O . ASN A 1 256 ? -12.670 -1.682 -16.647 1.00 43.41 256 ASN A O 1
ATOM 2086 N N . SER A 1 257 ? -14.564 -2.452 -15.690 1.00 33.03 257 SER A N 1
ATOM 2087 C CA . SER A 1 257 ? -15.312 -2.782 -16.907 1.00 33.03 257 SER A CA 1
ATOM 2088 C C . SER A 1 257 ? -16.018 -1.543 -17.433 1.00 33.03 257 SER A C 1
ATOM 2090 O O . SER A 1 257 ? -16.684 -0.896 -16.590 1.00 33.03 257 SER A O 1
#

Radius of gyration: 19.34 Å; Cα contacts (8 Å, |Δi|>4): 312; chains: 1; bounding box: 41×43×57 Å

Mean predicted aligned error: 4.49 Å

Solvent-accessible surface area (backbone atoms only — not comparable to full-atom values): 15743 Å² total; per-residue (Å²): 110,68,67,55,48,52,51,47,29,49,76,72,57,28,43,76,76,47,77,42,76,59,61,63,42,71,86,79,51,51,71,69,37,53,80,53,55,74,91,59,68,44,78,43,69,45,70,62,95,57,96,46,71,67,52,49,40,38,50,39,46,46,48,51,34,44,36,62,57,64,32,69,86,41,95,59,39,92,75,65,78,78,56,49,68,54,97,84,53,82,61,89,66,48,71,60,57,80,90,42,48,56,64,27,35,49,61,75,68,36,89,83,64,73,71,97,72,86,82,85,53,86,86,84,75,96,66,89,74,64,56,47,86,77,36,44,49,49,76,50,34,31,72,55,66,51,50,76,38,44,71,58,53,45,52,53,53,58,69,39,56,88,70,60,79,54,82,84,50,74,85,44,57,80,54,55,54,75,64,61,52,94,89,50,55,55,65,55,33,52,31,39,48,40,48,51,38,34,66,66,72,40,53,67,68,57,29,42,47,50,37,52,54,74,87,60,78,90,33,66,63,39,68,73,76,35,50,66,58,51,51,51,50,65,66,38,60,83,77,41,70,62,59,39,54,60,72,48,77,46,70,68,73,82,81,85,125

InterPro domains:
  IPR017932 Glutamine amidotransferase type 2 domain [PF00310] (5-252)
  IPR017932 Glutamine amidotransferase type 2 domain [PS51278] (63-257)
  IPR029055 Nucleophile aminohydrolases, N-terminal [G3DSA:3.60.20.10] (2-254)
  IPR029055 Nucleophile aminohydrolases, N-terminal [SSF56235] (5-252)
  IPR050711 Electron transfer and nitrogen metabolism enzyme [PTHR11938] (8-249)

Foldseek 3Di:
DVVLLCVLCVVLVKHFPDKAFFDFDCVQPDPLQSVLPARDIDTDIDDPDDDDQLLQQLSQLLSVLLSLVSCPPPPCSLRDDDQERGPQDDDQFFPHDPVCSCVTGVLNVDPVPDDPDDDDEDDDDPDPRTDGNQTDDGHFKDKDWAQPCQVVQLVLQVVCQVPDDAVLCVPCSVSNDDLADPVHGLNNSLVSQLVVVVSSPDDSVLSCCLAANDPQPPPVCCVPPNVVSVVSCVVRCVPGPHSDTDIDIDGDDDDDD